Protein AF-A0A812Q9U7-F1 (afdb_monomer)

Foldseek 3Di:
DDDDPQAPQWDFDFDDDDPCQQVDDDVPDRNRRGDTFWTWHNCQVVCCVVVQKGKTKTQTDPVQQPDPPDPDRDDRIDIDMDGPDDPPPPCPDPPDADAEADDDDDFTRFDQQEFAAPLCCPPPPADVVLSVQQDDDPHTQKDAHAWDFFWKFQKDADPVFWPDKDFPADPVVLVVVQVVDPQFFKWKAFPVGRMITTGSDGQAMDGHDLPTIITMIGHDPDAMKGWGRHFVCCVPPFVVCCVVVVNDGPRDDAPPSSSLNNVVVCCVVVVDCSIDGDTRTIHGCPDPRRVSNHRIHGDDQEDEAFDKDKDFHDDPPDPPPDPPPPDDDPDDDGIWMWGQHQFDTDTDDDPVVCCRSHTYDGD

Mean predicted aligned error: 16.05 Å

Structure (mmCIF, N/CA/C/O backbone):
data_AF-A0A812Q9U7-F1
#
_entry.id   AF-A0A812Q9U7-F1
#
loop_
_atom_site.group_PDB
_atom_site.id
_atom_site.type_symbol
_atom_site.label_atom_id
_atom_site.label_alt_id
_atom_site.label_comp_id
_atom_site.label_asym_id
_atom_site.label_entity_id
_atom_site.label_seq_id
_atom_site.pdbx_PDB_ins_code
_atom_site.Cartn_x
_atom_site.Cartn_y
_atom_site.Cartn_z
_atom_site.occupancy
_atom_site.B_iso_or_equiv
_atom_site.auth_seq_id
_atom_site.auth_comp_id
_atom_site.auth_asym_id
_atom_site.auth_atom_id
_atom_site.pdbx_PDB_model_num
ATOM 1 N N . MET A 1 1 ? -21.674 17.296 61.246 1.00 48.56 1 MET A N 1
ATOM 2 C CA . MET A 1 1 ? -22.533 16.118 61.480 1.00 48.56 1 MET A CA 1
ATOM 3 C C . MET A 1 1 ? -21.626 15.011 61.986 1.00 48.56 1 MET A C 1
ATOM 5 O O . MET A 1 1 ? -20.601 14.787 61.358 1.00 48.56 1 MET A O 1
ATOM 9 N N . GLN A 1 2 ? -21.895 14.432 63.155 1.00 46.94 2 GLN A N 1
ATOM 10 C CA . GLN A 1 2 ? -21.060 13.358 63.702 1.00 46.94 2 GLN A CA 1
ATOM 11 C C . GLN A 1 2 ? -21.489 12.051 63.030 1.00 46.94 2 GLN A C 1
ATOM 13 O O . GLN A 1 2 ? -22.664 11.694 63.104 1.00 46.94 2 GLN A O 1
ATOM 18 N N . LEU A 1 3 ? -20.573 11.398 62.315 1.00 56.06 3 LEU A N 1
ATOM 19 C CA . LEU A 1 3 ? -20.840 10.100 61.699 1.00 56.06 3 LEU A CA 1
ATOM 20 C C . LEU A 1 3 ? -21.016 9.038 62.800 1.00 56.06 3 LEU A C 1
ATOM 22 O O . LEU A 1 3 ? -20.322 9.113 63.820 1.00 56.06 3 LEU A O 1
ATOM 26 N N . PRO A 1 4 ? -21.925 8.060 62.633 1.00 62.06 4 PRO A N 1
ATOM 27 C CA . PRO A 1 4 ? -21.974 6.901 63.517 1.00 62.06 4 PRO A CA 1
ATOM 28 C C . PRO A 1 4 ? -20.606 6.206 63.537 1.00 62.06 4 PRO A C 1
ATOM 30 O O . PRO A 1 4 ? -19.994 6.032 62.484 1.00 62.06 4 PRO A O 1
ATOM 33 N N . LYS A 1 5 ? -20.133 5.775 64.716 1.00 64.00 5 LYS A N 1
ATOM 34 C CA . LYS A 1 5 ? -18.839 5.069 64.860 1.00 64.00 5 LYS A CA 1
ATOM 35 C C . LYS A 1 5 ? -18.725 3.839 63.952 1.00 64.00 5 LYS A C 1
ATOM 37 O O . LYS A 1 5 ? -17.632 3.497 63.520 1.00 64.00 5 LYS A O 1
ATOM 42 N N . ALA A 1 6 ? -19.848 3.187 63.660 1.00 60.81 6 ALA A N 1
ATOM 43 C CA . ALA A 1 6 ? -19.912 2.037 62.767 1.00 60.81 6 ALA A CA 1
ATOM 44 C C . ALA A 1 6 ? -19.569 2.377 61.303 1.00 60.81 6 ALA A C 1
ATOM 46 O O . ALA A 1 6 ? -19.135 1.499 60.563 1.00 60.81 6 ALA A O 1
ATOM 47 N N . CYS A 1 7 ? -19.684 3.645 60.894 1.00 64.81 7 CYS A N 1
ATOM 48 C CA . CYS A 1 7 ? -19.460 4.067 59.514 1.00 64.81 7 CYS A CA 1
ATOM 49 C C . CYS A 1 7 ? -18.057 4.650 59.244 1.00 64.81 7 CYS A C 1
ATOM 51 O O . CYS A 1 7 ? -17.788 5.092 58.129 1.00 64.81 7 CYS A O 1
ATOM 53 N N . GLU A 1 8 ? -17.145 4.665 60.224 1.00 64.94 8 GLU A N 1
ATOM 54 C CA . GLU A 1 8 ? -15.801 5.253 60.057 1.00 64.94 8 GLU A CA 1
ATOM 55 C C . GLU A 1 8 ? -14.910 4.471 59.066 1.00 64.94 8 GLU A C 1
ATOM 57 O O . GLU A 1 8 ? -13.997 5.053 58.490 1.00 64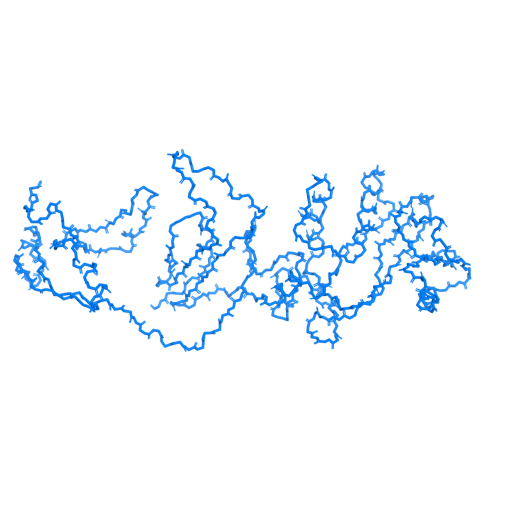.94 8 GLU A O 1
ATOM 62 N N . ASN A 1 9 ? -15.201 3.186 58.814 1.00 66.75 9 ASN A N 1
ATOM 63 C CA . ASN A 1 9 ? -14.501 2.315 57.852 1.00 66.75 9 ASN A CA 1
ATOM 64 C C . ASN A 1 9 ? -15.484 1.420 57.066 1.00 66.75 9 ASN A C 1
ATOM 66 O O . ASN A 1 9 ? -15.252 0.223 56.893 1.00 66.75 9 ASN A O 1
ATOM 70 N N . ALA A 1 10 ? -16.610 1.991 56.644 1.00 73.62 10 ALA A N 1
ATOM 71 C CA . ALA A 1 10 ? -17.718 1.277 56.015 1.00 73.62 10 ALA A CA 1
ATOM 72 C C . ALA A 1 10 ? -17.748 1.422 54.484 1.00 73.62 10 ALA A C 1
ATOM 74 O O . ALA A 1 10 ? -17.211 2.376 53.916 1.00 73.62 10 ALA A O 1
ATOM 75 N N . SER A 1 11 ? -18.436 0.495 53.821 1.00 73.88 11 SER A N 1
ATOM 76 C CA . SER A 1 11 ? -18.932 0.690 52.459 1.00 73.88 11 SER A CA 1
ATOM 77 C C . SER A 1 11 ? -20.207 1.532 52.511 1.00 73.88 11 SER A C 1
ATOM 79 O O . SER A 1 11 ? -21.092 1.283 53.329 1.00 73.88 11 SER A O 1
ATOM 81 N N . TRP A 1 12 ? -20.303 2.542 51.649 1.00 73.12 12 TRP A N 1
ATOM 82 C CA . TRP A 1 12 ? -21.415 3.493 51.648 1.00 73.12 12 TRP A CA 1
ATOM 83 C C . TRP A 1 12 ? -22.433 3.158 50.564 1.00 73.12 12 TRP A C 1
ATOM 85 O O . TRP A 1 12 ? -22.063 2.921 49.415 1.00 73.12 12 TRP A O 1
ATOM 95 N N . LEU A 1 13 ? -23.717 3.181 50.925 1.00 69.25 13 LEU A N 1
ATOM 96 C CA . LEU A 1 13 ? -24.816 3.146 49.970 1.00 69.25 13 LEU A CA 1
ATOM 97 C C . LEU A 1 13 ? -25.204 4.583 49.618 1.00 69.25 13 LEU A C 1
ATOM 99 O O . LEU A 1 13 ? -25.586 5.371 50.489 1.00 69.25 13 LEU A O 1
ATOM 103 N N . LEU A 1 14 ? -25.109 4.905 48.333 1.00 67.50 14 LEU A N 1
ATOM 104 C CA . LEU A 1 14 ? -25.477 6.202 47.785 1.00 67.50 14 LEU A CA 1
ATOM 105 C C . LEU A 1 14 ? -26.788 6.063 47.013 1.00 67.50 14 LEU A C 1
ATOM 107 O O . LEU A 1 14 ? -26.942 5.144 46.208 1.00 67.50 14 LEU A O 1
ATOM 111 N N . VAL A 1 15 ? -27.728 6.978 47.242 1.00 61.84 15 VAL A N 1
ATOM 112 C CA . VAL A 1 15 ? -28.914 7.109 46.392 1.00 61.84 15 VAL A CA 1
ATOM 113 C C . VAL A 1 15 ? -28.634 8.184 45.357 1.00 61.84 15 VAL A C 1
ATOM 115 O O . VAL A 1 15 ? -28.417 9.353 45.686 1.00 61.84 15 VAL A O 1
ATOM 118 N N . HIS A 1 16 ? -28.623 7.760 44.097 1.00 56.72 16 HIS A N 1
ATOM 119 C CA . HIS A 1 16 ? -28.490 8.649 42.953 1.00 56.72 16 HIS A CA 1
ATOM 120 C C . HIS A 1 16 ? -29.843 9.276 42.639 1.00 56.72 16 HIS A C 1
ATOM 122 O O . HIS A 1 16 ? -30.866 8.589 42.600 1.00 56.72 16 HIS A O 1
ATOM 128 N N . THR A 1 17 ? -29.846 10.584 42.409 1.00 51.25 17 THR A N 1
ATOM 129 C CA . THR A 1 17 ? -31.077 11.328 42.095 1.00 51.25 17 THR A CA 1
ATOM 130 C C . THR A 1 17 ? -31.090 11.837 40.661 1.00 51.25 17 THR A C 1
ATOM 132 O O . THR A 1 17 ? -32.152 12.207 40.160 1.00 51.25 17 THR A O 1
ATOM 135 N N . ASN A 1 18 ? -29.945 11.819 39.965 1.00 47.56 18 ASN A N 1
ATOM 136 C CA . ASN A 1 18 ? -29.853 12.263 38.580 1.00 47.56 18 ASN A CA 1
ATOM 137 C C . ASN A 1 18 ? -28.724 11.551 37.806 1.00 47.56 18 ASN A C 1
ATOM 139 O O . ASN A 1 18 ? -27.687 11.211 38.362 1.00 47.56 18 ASN A O 1
ATOM 143 N N . ALA A 1 19 ? -28.873 11.387 36.487 1.00 44.34 19 ALA A N 1
ATOM 144 C CA . ALA A 1 19 ? -27.856 10.786 35.610 1.00 44.34 19 ALA A CA 1
ATOM 145 C C . ALA A 1 19 ? -26.540 11.597 35.548 1.00 44.34 19 ALA A C 1
ATOM 147 O O . ALA A 1 19 ? -25.502 11.097 35.117 1.00 44.34 19 ALA A O 1
ATOM 148 N N . SER A 1 20 ? -26.560 12.858 35.993 1.00 47.28 20 SER A N 1
ATOM 149 C CA . SER A 1 20 ? -25.365 13.690 36.171 1.00 47.28 20 SER A CA 1
ATOM 150 C C . SER A 1 20 ? -24.447 13.234 37.306 1.00 47.28 20 SER A C 1
ATOM 152 O O . SER A 1 20 ? -23.312 13.697 37.364 1.00 47.28 20 SER A O 1
ATOM 154 N N . ASP A 1 21 ? -24.899 12.329 38.173 1.00 44.47 21 ASP A N 1
ATOM 155 C CA . ASP A 1 21 ? -24.140 11.851 39.333 1.00 44.47 21 ASP A CA 1
ATOM 156 C C . ASP A 1 21 ? -22.919 10.981 38.942 1.00 44.47 21 ASP A C 1
ATOM 158 O O . ASP A 1 21 ? -22.031 10.724 39.750 1.00 44.47 21 ASP A O 1
ATOM 162 N N . PHE A 1 22 ? -22.819 10.604 37.663 1.00 49.50 22 PHE A N 1
ATOM 163 C CA . PHE A 1 22 ? -21.685 9.883 37.073 1.00 49.50 22 PHE A CA 1
ATOM 164 C C . PHE A 1 22 ? -20.740 10.788 36.258 1.00 49.50 22 PHE A C 1
ATOM 166 O O . PHE A 1 22 ? -19.795 10.304 35.638 1.00 49.50 22 PHE A O 1
ATOM 173 N N . LYS A 1 23 ? -20.982 12.110 36.199 1.00 42.56 23 LYS A N 1
ATOM 174 C CA . LYS A 1 23 ? -20.349 12.984 35.188 1.00 42.56 23 LYS A CA 1
ATOM 175 C C . LYS A 1 23 ? -18.931 13.476 35.485 1.00 42.56 23 LYS A C 1
ATOM 177 O O . LYS A 1 23 ? -18.358 14.123 34.611 1.00 42.56 23 LYS A O 1
ATOM 182 N N . LYS A 1 24 ? -18.339 13.222 36.653 1.00 41.19 24 LYS A N 1
ATOM 183 C CA . LYS A 1 24 ? -17.015 13.782 36.984 1.00 41.19 24 LYS A CA 1
ATOM 184 C C . LYS A 1 24 ? -16.160 12.846 37.838 1.00 41.19 24 LYS A C 1
ATOM 186 O O . LYS A 1 24 ? -15.906 13.110 39.002 1.00 41.19 24 LYS A O 1
ATOM 191 N N . GLY A 1 25 ? -15.638 11.788 37.231 1.00 37.53 25 GLY A N 1
ATOM 192 C CA . GLY A 1 25 ? -14.391 11.201 37.722 1.00 37.53 25 GLY A CA 1
ATOM 193 C C . GLY A 1 25 ? -13.221 12.027 37.193 1.00 37.53 25 GLY A C 1
ATOM 194 O O . GLY A 1 25 ? -12.853 11.877 36.030 1.00 37.53 25 GLY A O 1
ATOM 195 N N . SER A 1 26 ? -12.648 12.923 38.001 1.00 38.72 26 SER A N 1
ATOM 196 C CA . SER A 1 26 ? -11.280 13.382 37.732 1.00 38.72 26 SER A CA 1
ATOM 197 C C . SER A 1 26 ? -10.316 12.212 38.000 1.00 38.72 26 SER A C 1
ATOM 199 O O . SER A 1 26 ? -10.648 11.283 38.736 1.00 38.72 26 SER A O 1
ATOM 201 N N . MET A 1 27 ? -9.122 12.220 37.395 1.00 40.03 27 MET A N 1
ATOM 202 C CA . MET A 1 27 ? -8.136 11.120 37.473 1.00 40.03 27 MET A CA 1
ATOM 203 C C . MET A 1 27 ? -7.620 10.799 38.894 1.00 40.03 27 MET A C 1
ATOM 205 O O . MET A 1 27 ? -6.809 9.885 39.066 1.00 40.03 27 MET A O 1
ATOM 209 N N . GLU A 1 28 ? -8.057 11.530 39.917 1.00 37.78 28 GLU A N 1
ATOM 210 C CA . GLU A 1 28 ? -7.512 11.432 41.270 1.00 37.78 28 GLU A CA 1
ATOM 211 C C . GLU A 1 28 ? -8.400 10.648 42.245 1.00 37.78 28 GLU A C 1
ATOM 213 O O . GLU A 1 28 ? -7.863 10.054 43.178 1.00 37.78 28 GLU A O 1
ATOM 218 N N . ALA A 1 29 ? -9.710 10.544 41.996 1.00 37.00 29 ALA A N 1
ATOM 219 C CA . ALA A 1 29 ? -10.625 9.676 42.734 1.00 37.00 29 ALA A CA 1
ATOM 220 C C . ALA A 1 29 ? -11.946 9.527 41.957 1.00 37.00 29 ALA A C 1
ATOM 222 O O . ALA A 1 29 ? -12.432 10.522 41.415 1.00 37.00 29 ALA A O 1
ATOM 223 N N . PRO A 1 30 ? -12.576 8.338 41.906 1.00 40.88 30 PRO A N 1
ATOM 224 C CA . PRO A 1 30 ? -13.979 8.262 41.527 1.00 40.88 30 PRO A CA 1
ATOM 225 C C . PRO A 1 30 ? -14.791 9.033 42.576 1.00 40.88 30 PRO A C 1
ATOM 227 O O . PRO A 1 30 ? -15.052 8.540 43.673 1.00 40.88 30 PRO A O 1
ATOM 230 N N . GLU A 1 31 ? -15.143 10.278 42.265 1.00 41.84 31 GLU A N 1
ATOM 231 C CA . GLU A 1 31 ? -16.116 11.035 43.039 1.00 41.84 31 GLU A CA 1
ATOM 232 C C . GLU A 1 31 ? -17.487 10.446 42.718 1.00 41.84 31 GLU A C 1
ATOM 234 O O . GLU A 1 31 ? -18.094 10.731 41.686 1.00 41.84 31 GLU A O 1
ATOM 239 N N . TYR A 1 32 ? -17.952 9.545 43.579 1.00 48.41 32 TYR A N 1
ATOM 240 C CA . TYR A 1 32 ? -19.324 9.072 43.522 1.00 48.41 32 TYR A CA 1
ATOM 241 C C . TYR A 1 32 ? -20.225 10.189 44.050 1.00 48.41 32 TYR A C 1
ATOM 243 O O . TYR A 1 32 ? -20.230 10.476 45.249 1.00 48.41 32 TYR A O 1
ATOM 251 N N . TYR A 1 33 ? -20.971 10.837 43.158 1.00 49.53 33 TYR A N 1
ATOM 252 C CA . TYR A 1 33 ? -21.981 11.810 43.552 1.00 49.53 33 TYR A CA 1
ATOM 253 C C . TYR A 1 33 ? -23.273 11.070 43.917 1.00 49.53 33 TYR A C 1
ATOM 255 O O . TYR A 1 33 ? -23.718 10.151 43.230 1.00 49.53 33 TYR A O 1
ATOM 263 N N . GLY A 1 34 ? -23.861 11.434 45.048 1.00 54.25 34 GLY A N 1
ATOM 264 C CA . GLY A 1 34 ? -25.084 10.833 45.564 1.00 54.25 34 GLY A CA 1
ATOM 265 C C . GLY A 1 34 ? -25.264 11.188 47.032 1.00 54.25 34 GLY A C 1
ATOM 266 O O . GLY A 1 34 ? -24.295 11.492 47.730 1.00 54.25 34 GLY A O 1
ATOM 267 N N . ASN A 1 35 ? -26.503 11.163 47.512 1.00 62.34 35 ASN A N 1
ATOM 268 C CA . ASN A 1 35 ? -26.746 11.336 48.938 1.00 62.34 35 ASN A CA 1
ATOM 269 C C . ASN A 1 35 ? -26.436 10.009 49.629 1.00 62.34 35 ASN A C 1
ATOM 271 O O . ASN A 1 35 ? -27.010 8.975 49.280 1.00 62.34 35 ASN A O 1
ATOM 275 N N . ALA A 1 36 ? -25.501 10.023 50.579 1.00 67.50 36 ALA A N 1
ATOM 276 C CA . ALA A 1 36 ? -25.260 8.867 51.428 1.00 67.50 36 ALA A CA 1
ATOM 277 C C . ALA A 1 36 ? -26.511 8.608 52.263 1.00 67.50 36 ALA A C 1
ATOM 279 O O . ALA A 1 36 ? -26.968 9.503 52.971 1.00 67.50 36 ALA A O 1
ATOM 280 N N . VAL A 1 37 ? -27.051 7.394 52.173 1.00 76.31 37 VAL A N 1
ATOM 281 C CA . VAL A 1 37 ? -28.283 7.022 52.884 1.00 76.31 37 VAL A CA 1
ATOM 282 C C . VAL A 1 37 ? -28.041 5.993 53.978 1.00 76.31 37 VAL A C 1
ATOM 284 O O . VAL A 1 37 ? -28.719 6.001 55.005 1.00 76.31 37 VAL A O 1
ATOM 287 N N . ALA A 1 38 ? -27.054 5.121 53.783 1.00 79.50 38 ALA A N 1
ATOM 288 C CA . ALA A 1 38 ? -26.725 4.053 54.710 1.00 79.50 38 ALA A CA 1
ATOM 289 C C . ALA A 1 38 ? -25.260 3.632 54.566 1.00 79.50 38 ALA A C 1
ATOM 291 O O . ALA A 1 38 ? -24.613 3.911 53.552 1.00 79.50 38 ALA A O 1
ATOM 292 N N . CYS A 1 39 ? -24.746 2.944 55.577 1.00 80.38 39 CYS A N 1
ATOM 293 C CA . CYS A 1 39 ? -23.419 2.346 55.565 1.00 80.38 39 CYS A CA 1
ATOM 294 C C . CYS A 1 39 ? -23.498 0.848 55.899 1.00 80.38 39 CYS A C 1
ATOM 296 O O . CYS A 1 39 ? -24.486 0.371 56.463 1.00 80.38 39 CYS A O 1
ATOM 298 N N . THR A 1 40 ? -22.472 0.095 55.510 1.00 81.50 40 THR A N 1
ATOM 299 C CA . THR A 1 40 ? -22.333 -1.329 55.829 1.00 81.50 40 THR A CA 1
ATOM 300 C C . THR A 1 40 ? -20.871 -1.737 56.031 1.00 81.50 40 THR A C 1
ATOM 302 O O . THR A 1 40 ? -19.957 -0.961 55.757 1.00 81.50 40 THR A O 1
ATOM 305 N N . GLY A 1 41 ? -20.632 -2.956 56.516 1.00 78.69 41 GLY A N 1
ATOM 306 C CA . GLY A 1 41 ? -19.291 -3.504 56.703 1.00 78.69 41 GLY A CA 1
ATOM 307 C C . GLY A 1 41 ? -18.454 -3.468 55.418 1.00 78.69 41 GLY A C 1
ATOM 308 O O . GLY A 1 41 ? -18.969 -3.622 54.313 1.00 78.69 41 GLY A O 1
ATOM 309 N N . ARG A 1 42 ? -17.141 -3.269 55.573 1.00 67.88 42 ARG A N 1
ATOM 310 C CA . ARG A 1 42 ? -16.185 -3.053 54.471 1.00 67.88 42 ARG A CA 1
ATOM 311 C C . ARG A 1 42 ? -16.123 -4.196 53.451 1.00 67.88 42 ARG A C 1
ATOM 313 O O . ARG A 1 42 ? -15.832 -3.955 52.282 1.00 67.88 42 ARG A O 1
ATOM 320 N N . ASP A 1 43 ? -16.405 -5.416 53.894 1.00 77.88 43 ASP A N 1
ATOM 321 C CA . ASP A 1 43 ? -16.152 -6.630 53.115 1.00 77.88 43 ASP A CA 1
ATOM 322 C C . ASP A 1 43 ? -17.403 -7.167 52.409 1.00 77.88 43 ASP A C 1
ATOM 324 O O . ASP A 1 43 ? -17.312 -8.117 51.642 1.00 77.88 43 ASP A O 1
ATOM 328 N N . VAL A 1 44 ? -18.566 -6.529 52.586 1.00 77.00 44 VAL A N 1
ATOM 329 C CA . VAL A 1 44 ? -19.846 -7.019 52.040 1.00 77.00 44 VAL A CA 1
ATOM 330 C C . VAL A 1 44 ? -19.807 -7.166 50.518 1.00 77.00 44 VAL A C 1
ATOM 332 O O . VAL A 1 44 ? -20.304 -8.147 49.971 1.00 77.00 44 VAL A O 1
ATOM 335 N N . VAL A 1 45 ? -19.186 -6.214 49.815 1.00 69.62 45 VAL A N 1
ATOM 336 C CA . VAL A 1 45 ? -19.067 -6.265 48.348 1.00 69.62 45 VAL A CA 1
ATOM 337 C C . VAL A 1 45 ? -18.096 -7.361 47.912 1.00 69.62 45 VAL A C 1
ATOM 339 O O . VAL A 1 45 ? -18.394 -8.095 46.972 1.00 69.62 45 VAL A O 1
ATOM 342 N N . ALA A 1 46 ? -16.957 -7.492 48.596 1.00 69.56 46 ALA A N 1
ATOM 343 C CA . ALA A 1 46 ? -15.964 -8.518 48.292 1.00 69.56 46 ALA A CA 1
ATOM 344 C C . ALA A 1 46 ? -16.535 -9.925 48.533 1.00 69.56 46 ALA A C 1
ATOM 346 O O . ALA A 1 46 ? -16.477 -10.766 47.638 1.00 69.56 46 ALA A O 1
ATOM 347 N N . ASN A 1 47 ? -17.191 -10.134 49.677 1.00 74.81 47 ASN A N 1
ATOM 348 C CA . ASN A 1 47 ? -17.847 -11.389 50.034 1.00 74.81 47 ASN A CA 1
ATOM 349 C C . ASN A 1 47 ? -18.980 -11.732 49.064 1.00 74.81 47 ASN A C 1
ATOM 351 O O . ASN A 1 47 ? -19.091 -12.877 48.637 1.00 74.81 47 ASN A O 1
ATOM 355 N N . ALA A 1 48 ? -19.794 -10.753 48.655 1.00 78.38 48 ALA A N 1
ATOM 356 C CA . ALA A 1 48 ? -20.861 -11.001 47.690 1.00 78.38 48 ALA A CA 1
ATOM 357 C C . ALA A 1 48 ? -20.315 -11.413 46.317 1.00 78.38 48 ALA A C 1
ATOM 359 O O . ALA A 1 48 ? -20.913 -12.267 45.664 1.00 78.38 48 ALA A O 1
ATOM 360 N N . LEU A 1 49 ? -19.197 -10.823 45.875 1.00 70.12 49 LEU A N 1
ATOM 361 C CA . LEU A 1 49 ? -18.533 -11.190 44.621 1.00 70.12 49 LEU A CA 1
ATOM 362 C C . LEU A 1 49 ? -17.904 -12.588 44.687 1.00 70.12 49 LEU A C 1
ATOM 364 O O . LEU A 1 49 ? -17.980 -13.320 43.704 1.00 70.12 49 LEU A O 1
ATOM 368 N N . GLU A 1 50 ? -17.320 -12.964 45.826 1.00 71.25 50 GLU A N 1
ATOM 369 C CA . GLU A 1 50 ? -16.700 -14.280 46.023 1.00 71.25 50 GLU A CA 1
ATOM 370 C C . GLU A 1 50 ? -17.744 -15.397 46.189 1.00 71.25 50 GLU A C 1
ATOM 372 O O . GLU A 1 50 ? -17.643 -16.448 4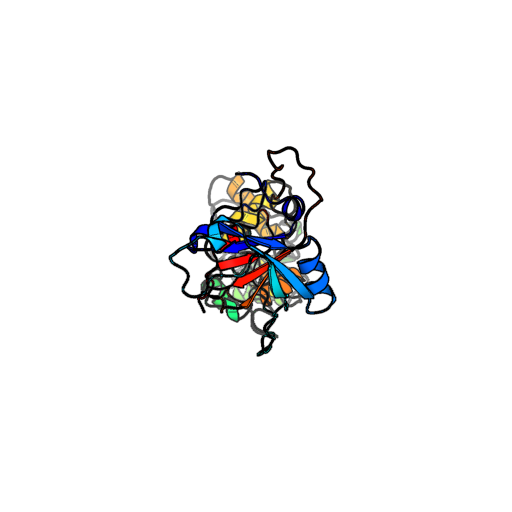5.557 1.00 71.25 50 GLU A O 1
ATOM 377 N N . ASN A 1 51 ? -18.791 -15.155 46.982 1.00 75.19 51 ASN A N 1
ATOM 378 C CA . ASN A 1 51 ? -19.780 -16.166 47.369 1.00 75.19 51 ASN A CA 1
ATOM 379 C C . ASN A 1 51 ? -21.045 -16.160 46.493 1.00 75.19 51 ASN A C 1
ATOM 381 O O . ASN A 1 51 ? -21.931 -17.000 46.659 1.00 75.19 51 ASN A O 1
ATOM 385 N N . GLY A 1 52 ? -21.168 -15.204 45.568 1.00 70.81 52 GLY A N 1
ATOM 386 C CA . GLY A 1 52 ? -22.350 -15.022 44.720 1.00 70.81 52 GLY A CA 1
ATOM 387 C C . GLY A 1 52 ? -23.564 -14.419 45.440 1.00 70.81 52 GLY A C 1
ATOM 388 O O . GLY A 1 52 ? -24.585 -14.158 44.801 1.00 70.81 52 GLY A O 1
ATOM 389 N N . TYR A 1 53 ? -23.477 -14.190 46.749 1.00 83.50 53 TYR A N 1
ATOM 390 C CA . TYR A 1 53 ? -24.363 -13.334 47.529 1.00 83.50 53 TYR A CA 1
ATOM 391 C C . TYR A 1 53 ? -23.738 -13.038 48.898 1.00 83.50 53 TYR A C 1
ATOM 393 O O . TYR A 1 53 ? -22.884 -13.791 49.354 1.00 83.50 53 TYR A O 1
ATOM 401 N N . GLU A 1 54 ? -24.187 -11.975 49.560 1.00 86.75 54 GLU A N 1
ATOM 402 C CA . GLU A 1 54 ? -23.871 -11.696 50.965 1.00 86.75 54 GLU A CA 1
ATOM 403 C C . GLU A 1 54 ? -25.114 -11.149 51.670 1.00 86.75 54 GLU A C 1
ATOM 405 O O . GLU A 1 54 ? -25.802 -10.268 51.142 1.00 86.75 54 GLU A O 1
ATOM 410 N N . GLU A 1 55 ? -25.409 -11.670 52.859 1.00 85.44 55 GLU A N 1
ATOM 411 C CA . GLU A 1 55 ? -26.400 -11.089 53.768 1.00 85.44 55 GLU A CA 1
ATOM 412 C C . GLU A 1 55 ? -25.694 -10.152 54.746 1.00 85.44 55 GLU A C 1
ATOM 414 O O . GLU A 1 55 ? -24.668 -10.499 55.324 1.00 85.44 55 GLU A O 1
ATOM 419 N N . PHE A 1 56 ? -26.234 -8.953 54.934 1.00 84.12 56 PHE A N 1
ATOM 420 C CA . PHE A 1 56 ? -25.598 -7.926 55.751 1.00 84.12 56 PHE A CA 1
ATOM 421 C C . PHE A 1 56 ? -26.633 -6.991 56.371 1.00 84.12 56 PHE A C 1
ATOM 423 O O . PHE A 1 56 ? -27.794 -6.961 55.961 1.00 84.12 56 PHE A O 1
ATOM 430 N N . GLU A 1 57 ? -26.212 -6.201 57.356 1.00 83.38 57 GLU A N 1
ATOM 431 C CA . GLU A 1 57 ? -27.045 -5.137 57.910 1.00 83.38 57 GLU A CA 1
ATOM 432 C C . GLU A 1 57 ? -26.667 -3.782 57.302 1.00 83.38 57 GLU A C 1
ATOM 434 O O . GLU A 1 57 ? -25.490 -3.422 57.190 1.00 83.38 57 GLU A O 1
ATOM 439 N N . LEU A 1 58 ? -27.696 -3.045 56.885 1.00 81.88 58 LEU A N 1
ATOM 440 C CA . LEU A 1 58 ? -27.612 -1.640 56.514 1.00 81.88 58 LEU A CA 1
ATOM 441 C C . LEU A 1 58 ? -27.903 -0.788 57.740 1.00 81.88 58 LEU A C 1
ATOM 443 O O . LEU A 1 58 ? -28.977 -0.907 58.335 1.00 81.88 58 LEU A O 1
ATOM 447 N N . GLU A 1 59 ? -26.978 0.107 58.067 1.00 82.88 59 GLU A N 1
ATOM 448 C CA . GLU A 1 59 ? -27.193 1.137 59.076 1.00 82.88 59 GLU A CA 1
ATOM 449 C C . GLU A 1 59 ? -27.552 2.454 58.385 1.00 82.88 59 GLU A C 1
ATOM 451 O O . GLU A 1 59 ? -26.721 3.066 57.711 1.00 82.88 59 GLU A O 1
ATOM 456 N N . PHE A 1 60 ? -28.814 2.871 58.509 1.00 80.56 60 PHE A N 1
ATOM 457 C CA . PHE A 1 60 ? -29.311 4.096 57.881 1.00 80.56 60 PHE A CA 1
ATOM 458 C C . PHE A 1 60 ? -28.866 5.337 58.648 1.00 80.56 60 PHE A C 1
ATOM 460 O O . PHE A 1 60 ? -28.887 5.382 59.881 1.00 80.56 60 PHE A O 1
ATOM 467 N N . LEU A 1 61 ? -28.519 6.391 57.909 1.00 78.62 61 LEU A N 1
ATOM 468 C CA . LEU A 1 61 ? -28.125 7.650 58.520 1.00 78.62 61 LEU A CA 1
ATOM 469 C C . LEU A 1 61 ? -29.323 8.332 59.210 1.00 78.62 61 LEU A C 1
ATOM 471 O O . LEU A 1 61 ? -30.446 8.291 58.701 1.00 78.62 61 LEU A O 1
ATOM 475 N N . PRO A 1 62 ? -29.108 9.043 60.336 1.00 74.25 62 PRO A N 1
ATOM 476 C CA . PRO A 1 62 ? -30.192 9.689 61.084 1.00 74.25 62 PRO A CA 1
ATOM 477 C C . PRO A 1 62 ? -31.029 10.701 60.288 1.00 74.25 62 PRO A C 1
ATOM 479 O O . PRO A 1 62 ? -32.170 10.973 60.663 1.00 74.25 62 PRO A O 1
ATOM 482 N N . ALA A 1 63 ? -30.470 11.279 59.219 1.00 70.12 63 ALA A N 1
ATOM 483 C CA . ALA A 1 63 ? -31.195 12.176 58.320 1.00 70.12 63 ALA A CA 1
ATOM 484 C C . ALA A 1 63 ? -32.314 11.445 57.564 1.00 70.12 63 ALA A C 1
ATOM 486 O O . ALA A 1 63 ? -33.435 11.944 57.517 1.00 70.12 63 ALA A O 1
ATOM 487 N N . GLU A 1 64 ? -32.043 10.231 57.085 1.00 70.19 64 GLU A N 1
ATOM 488 C CA . GLU A 1 64 ? -32.989 9.418 56.312 1.00 70.19 64 GLU A CA 1
ATOM 489 C C . GLU A 1 64 ? -34.096 8.823 57.193 1.00 70.19 64 GLU A C 1
ATOM 491 O O . GLU A 1 64 ? -35.244 8.695 56.778 1.00 70.19 64 GLU A O 1
ATOM 496 N N . LEU A 1 65 ? -33.789 8.523 58.461 1.00 62.62 65 LEU A N 1
ATOM 497 C CA . LEU A 1 65 ? -34.782 8.051 59.441 1.00 62.62 65 LEU A CA 1
ATOM 498 C C . LEU A 1 65 ? -35.834 9.125 59.783 1.00 62.62 65 LEU A C 1
ATOM 500 O O . LEU A 1 65 ? -36.962 8.817 60.194 1.00 62.62 65 LEU A O 1
ATOM 504 N N . ASN A 1 66 ? -35.462 10.395 59.628 1.00 64.62 66 ASN A N 1
ATOM 505 C CA . ASN A 1 66 ? -36.298 11.544 59.955 1.00 64.62 66 ASN A CA 1
ATOM 506 C C . ASN A 1 66 ? -36.966 12.181 58.735 1.00 64.62 66 ASN A C 1
ATOM 508 O O . ASN A 1 66 ? -37.783 13.086 58.923 1.00 64.62 66 ASN A O 1
ATOM 512 N N . ASP A 1 67 ? -36.689 11.694 57.523 1.00 65.38 67 ASP A N 1
ATOM 513 C CA . ASP A 1 67 ? -37.337 12.206 56.325 1.00 65.38 67 ASP A CA 1
ATOM 514 C C . ASP A 1 67 ? -38.850 11.918 56.363 1.00 65.38 67 ASP A C 1
ATOM 516 O O . ASP A 1 67 ? -39.323 10.833 56.720 1.00 65.38 67 ASP A O 1
ATOM 520 N N . THR A 1 68 ? -39.628 12.951 56.055 1.00 52.25 68 THR A N 1
ATOM 521 C CA . THR A 1 68 ? -41.096 12.923 56.025 1.00 52.25 68 THR A CA 1
ATOM 522 C C . THR A 1 68 ? -41.640 12.552 54.647 1.00 52.25 68 THR A C 1
ATOM 524 O O . THR A 1 68 ? -42.825 12.248 54.536 1.00 52.25 68 THR A O 1
ATOM 527 N N . ALA A 1 69 ? -40.786 12.533 53.617 1.00 55.25 69 ALA A N 1
ATOM 528 C CA . ALA A 1 69 ? -41.152 12.196 52.245 1.00 55.25 69 ALA A CA 1
ATOM 529 C C . ALA A 1 69 ? -41.205 10.680 51.963 1.00 55.25 69 ALA A C 1
ATOM 531 O O . ALA A 1 69 ? -41.771 10.263 50.951 1.00 55.25 69 ALA A O 1
ATOM 532 N N . VAL A 1 70 ? -40.655 9.837 52.845 1.00 56.91 70 VAL A N 1
ATOM 533 C CA . VAL A 1 70 ? -40.583 8.383 52.634 1.00 56.91 70 VAL A CA 1
ATOM 534 C C . VAL A 1 70 ? -41.826 7.688 53.206 1.00 56.91 70 VAL A C 1
ATOM 536 O O . VAL A 1 70 ? -42.050 7.672 54.416 1.00 56.91 70 VAL A O 1
ATOM 539 N N . LEU A 1 71 ? -42.626 7.066 52.327 1.00 51.00 71 LEU A N 1
ATOM 540 C CA . LEU A 1 71 ? -43.878 6.357 52.662 1.00 51.00 71 LEU A CA 1
ATOM 541 C C . LEU A 1 71 ? -43.694 5.205 53.667 1.00 51.00 71 LEU A C 1
ATOM 543 O O . LEU A 1 71 ? -44.631 4.853 54.382 1.00 51.00 71 LEU A O 1
ATOM 547 N N . GLN A 1 72 ? -42.495 4.627 53.736 1.00 62.38 72 GLN A N 1
ATOM 548 C CA . GLN A 1 72 ? -42.142 3.577 54.682 1.00 62.38 72 GLN A CA 1
ATOM 549 C C . GLN A 1 72 ? -40.766 3.869 55.273 1.00 62.38 72 GLN A C 1
ATOM 551 O O . GLN A 1 72 ? -39.745 3.678 54.617 1.00 62.38 72 GLN A O 1
ATOM 556 N N . LYS A 1 73 ? -40.743 4.356 56.517 1.00 62.84 73 LYS A N 1
ATOM 557 C CA . LYS A 1 73 ? -39.492 4.718 57.184 1.00 62.84 73 LYS A CA 1
ATOM 558 C C . LYS A 1 73 ? -38.603 3.482 57.370 1.00 62.84 73 LYS A C 1
ATOM 560 O O . LYS A 1 73 ? -39.080 2.497 57.950 1.00 62.84 73 LYS A O 1
ATOM 565 N N . PRO A 1 74 ? -37.339 3.520 56.918 1.00 65.38 74 PRO A N 1
ATOM 566 C CA . PRO A 1 74 ? -36.397 2.452 57.207 1.00 65.38 74 PRO A CA 1
ATOM 567 C C . PRO A 1 74 ? -36.158 2.359 58.719 1.00 65.38 74 PRO A C 1
ATOM 569 O O . PRO A 1 74 ? -36.318 3.329 59.465 1.00 65.38 74 PRO A O 1
ATOM 572 N N . LYS A 1 75 ? -35.808 1.162 59.193 1.00 76.25 75 LYS A N 1
ATOM 573 C CA . LYS A 1 75 ? -35.319 0.985 60.567 1.00 76.25 75 LYS A CA 1
ATOM 574 C C . LYS A 1 75 ? -33.853 1.410 60.621 1.00 76.25 75 LYS A C 1
ATOM 576 O O . LYS A 1 75 ? -33.161 1.342 59.612 1.00 76.25 75 LYS A O 1
ATOM 581 N N . ALA A 1 76 ? -33.378 1.801 61.806 1.00 73.94 76 ALA A N 1
ATOM 582 C CA . ALA A 1 76 ? -31.975 2.175 62.007 1.00 73.94 76 ALA A CA 1
ATOM 583 C C . ALA A 1 76 ? -31.003 1.078 61.535 1.00 73.94 76 ALA A C 1
ATOM 585 O O . ALA A 1 76 ? -29.992 1.393 60.922 1.00 73.94 76 ALA A O 1
ATOM 586 N N . LEU A 1 77 ? -31.367 -0.188 61.761 1.00 77.38 77 LEU A N 1
ATOM 587 C CA . LEU A 1 77 ? -30.710 -1.368 61.205 1.00 77.38 77 LEU A CA 1
ATOM 588 C C . LEU A 1 77 ? -31.724 -2.164 60.387 1.00 77.38 77 LEU A C 1
ATOM 590 O O . LEU A 1 77 ? -32.830 -2.451 60.869 1.00 77.38 77 LEU A O 1
ATOM 594 N N . GLN A 1 78 ? -31.359 -2.510 59.156 1.00 80.81 78 GLN A N 1
ATOM 595 C CA . GLN A 1 78 ? -32.205 -3.289 58.260 1.00 80.81 78 GLN A CA 1
ATOM 596 C C . GLN A 1 78 ? -31.401 -4.413 57.595 1.00 80.81 78 GLN A C 1
ATOM 598 O O . GLN A 1 78 ? -30.352 -4.133 57.013 1.00 80.81 78 GLN A O 1
ATOM 603 N N . PRO A 1 79 ? -31.889 -5.668 57.628 1.00 82.56 79 PRO A N 1
ATOM 604 C CA . PRO A 1 79 ? -31.247 -6.750 56.898 1.00 82.56 79 PRO A CA 1
ATOM 605 C C . PRO A 1 79 ? -31.384 -6.516 55.392 1.00 82.56 79 PRO A C 1
ATOM 607 O O . PRO A 1 79 ? -32.458 -6.160 54.894 1.00 82.56 79 PRO A O 1
ATOM 610 N N . ALA A 1 80 ? -30.291 -6.737 54.676 1.00 81.62 80 ALA A N 1
ATOM 611 C CA . ALA A 1 80 ? -30.180 -6.600 53.237 1.00 81.62 80 ALA A CA 1
ATOM 612 C C . ALA A 1 80 ? -29.421 -7.792 52.650 1.00 81.62 80 ALA A C 1
ATOM 614 O O . ALA A 1 80 ? -28.665 -8.481 53.334 1.00 81.62 80 ALA A O 1
ATOM 615 N N . VAL A 1 81 ? -29.644 -8.039 51.361 1.00 83.12 81 VAL A N 1
ATOM 616 C CA . VAL A 1 81 ? -28.975 -9.110 50.623 1.00 83.12 81 VAL A CA 1
ATOM 617 C C . VAL A 1 81 ? -28.387 -8.511 49.359 1.00 83.12 81 VAL A C 1
ATOM 619 O O . VAL A 1 81 ? -29.120 -7.968 48.530 1.00 83.12 81 VAL A O 1
ATOM 622 N N . LEU A 1 82 ? -27.072 -8.617 49.205 1.00 75.50 82 LEU A N 1
ATOM 623 C CA . LEU A 1 82 ? -26.370 -8.225 47.994 1.00 75.50 82 LEU A CA 1
ATOM 624 C C . LEU A 1 82 ? -26.218 -9.477 47.143 1.00 75.50 82 LEU A C 1
ATOM 626 O O . LEU A 1 82 ? -25.600 -10.445 47.568 1.00 75.50 82 LEU A O 1
ATOM 630 N N . LYS A 1 83 ? -26.793 -9.469 45.944 1.00 75.62 83 LYS A N 1
ATOM 631 C CA . LYS A 1 83 ? -26.585 -10.517 44.942 1.00 75.62 83 LYS A CA 1
ATOM 632 C C . LYS A 1 83 ? -25.930 -9.867 43.732 1.00 75.62 83 LYS A C 1
ATOM 634 O O . LYS A 1 83 ? -26.573 -8.999 43.135 1.00 75.62 83 LYS A O 1
ATOM 639 N N . PRO A 1 84 ? -24.697 -10.242 43.350 1.00 61.19 84 PRO A N 1
ATOM 640 C CA . PRO A 1 84 ? -24.132 -9.825 42.080 1.00 61.19 84 PRO A CA 1
ATOM 641 C C . PRO A 1 84 ? -25.054 -10.332 40.978 1.00 61.19 84 PRO A C 1
ATOM 643 O O . PRO A 1 84 ? -25.205 -11.534 40.761 1.00 61.19 84 PRO A O 1
ATOM 646 N N . PHE A 1 85 ? -25.727 -9.409 40.306 1.00 48.88 85 PHE A N 1
ATOM 647 C CA . PHE A 1 85 ? -26.575 -9.754 39.184 1.00 48.88 85 PHE A CA 1
ATOM 648 C C . PHE A 1 85 ? -25.774 -9.580 37.903 1.00 48.88 85 PHE A C 1
ATOM 650 O O . PHE A 1 85 ? -25.715 -8.499 37.322 1.00 48.88 85 PHE A O 1
ATOM 657 N N . VAL A 1 86 ? -25.160 -10.668 37.452 1.00 44.34 86 VAL A N 1
ATOM 658 C CA . VAL A 1 86 ? -24.720 -10.773 36.064 1.00 44.34 86 VAL A CA 1
ATOM 659 C C . VAL A 1 86 ? -25.949 -11.239 35.295 1.00 44.34 86 VAL A C 1
ATOM 661 O O . VAL A 1 86 ? -26.363 -12.390 35.451 1.00 44.34 86 VAL A O 1
ATOM 664 N N . ARG A 1 87 ? -26.584 -10.373 34.487 1.00 37.75 87 ARG A N 1
ATOM 665 C CA . ARG A 1 87 ? -27.495 -10.903 33.461 1.00 37.75 87 ARG A CA 1
ATOM 666 C C . ARG A 1 87 ? -26.654 -11.873 32.652 1.00 37.75 87 ARG A C 1
ATOM 668 O O . ARG A 1 87 ? -25.666 -11.458 32.051 1.00 37.75 87 ARG A O 1
ATOM 675 N N . SER A 1 88 ? -27.023 -13.149 32.659 1.00 34.44 88 SER A N 1
ATOM 676 C CA . SER A 1 88 ? -26.558 -14.085 31.653 1.00 34.44 88 SER A CA 1
ATOM 677 C C . SER A 1 88 ? -27.025 -13.527 30.314 1.00 34.44 88 SER A C 1
ATOM 679 O O . SER A 1 88 ? -28.159 -13.737 29.883 1.00 34.44 88 SER A O 1
ATOM 681 N N . CYS A 1 89 ? -26.176 -12.719 29.681 1.00 36.31 89 CYS A N 1
ATOM 682 C CA . CYS A 1 89 ? -26.379 -12.326 28.306 1.00 36.31 89 CYS A CA 1
ATOM 683 C C . CYS A 1 89 ? -26.451 -13.638 27.537 1.00 36.31 89 CYS A C 1
ATOM 685 O O . CYS A 1 89 ? -25.494 -14.413 27.512 1.00 36.31 89 CYS A O 1
ATOM 687 N N . SER A 1 90 ? -27.626 -13.935 26.985 1.00 32.88 90 SER A N 1
ATOM 688 C CA . SER A 1 90 ? -27.746 -15.010 26.017 1.00 32.88 90 SER A CA 1
ATOM 689 C C . SER A 1 90 ? -26.804 -14.621 24.887 1.00 32.88 90 SER A C 1
ATOM 691 O O . SER A 1 90 ? -27.085 -13.653 24.182 1.00 32.88 90 SER A O 1
ATOM 693 N N . LEU A 1 91 ? -25.659 -15.301 24.789 1.00 35.59 91 LEU A N 1
ATOM 694 C CA . LEU A 1 91 ? -24.704 -15.175 23.692 1.00 35.59 91 LEU A CA 1
ATOM 695 C C . LEU A 1 91 ? -25.432 -15.589 22.411 1.00 35.59 91 LEU A C 1
ATOM 697 O O . LEU A 1 91 ? -25.344 -16.723 21.947 1.00 35.59 91 LEU A O 1
ATOM 701 N N . THR A 1 92 ? -26.225 -14.676 21.870 1.00 35.25 92 THR A N 1
ATOM 702 C CA 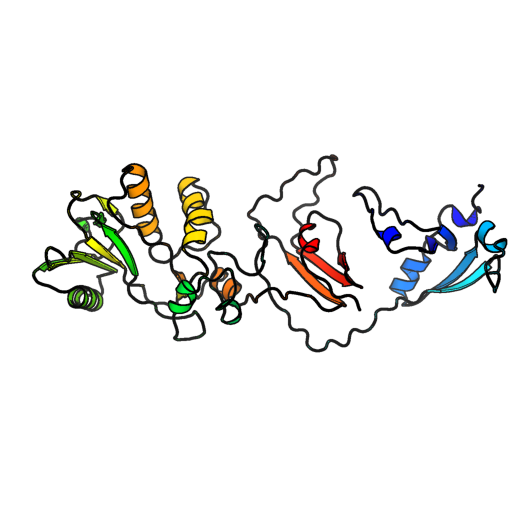. THR A 1 92 ? -26.781 -14.772 20.532 1.00 35.25 92 THR A CA 1
ATOM 703 C C . THR A 1 92 ? -25.609 -14.487 19.610 1.00 35.25 92 THR A C 1
ATOM 705 O O . THR A 1 92 ? -25.285 -13.340 19.356 1.00 35.25 92 THR A O 1
ATOM 708 N N . ALA A 1 93 ? -24.918 -15.568 19.231 1.00 39.44 93 ALA A N 1
ATOM 709 C CA . ALA A 1 93 ? -23.728 -15.613 18.384 1.00 39.44 93 ALA A CA 1
ATOM 710 C C . ALA A 1 93 ? -22.609 -14.638 18.805 1.00 39.44 93 ALA A C 1
ATOM 712 O O . ALA A 1 93 ? -22.623 -13.457 18.477 1.00 39.44 93 ALA A O 1
ATOM 713 N N . SER A 1 94 ? -21.568 -15.151 19.469 1.00 42.16 94 SER A N 1
ATOM 714 C CA . SER A 1 94 ? -20.308 -14.415 19.608 1.00 42.16 94 SER A CA 1
ATOM 715 C C . SER A 1 94 ? -19.640 -14.274 18.233 1.00 42.16 94 SER A C 1
ATOM 717 O O . SER A 1 94 ? -18.776 -15.069 17.864 1.00 42.16 94 SER A O 1
ATOM 719 N N . SER A 1 95 ? -20.048 -13.295 17.430 1.00 55.00 95 SER A N 1
ATOM 720 C CA . SER A 1 95 ? -19.257 -12.882 16.277 1.00 55.00 95 SER A CA 1
ATOM 721 C C . SER A 1 95 ? -18.141 -11.978 16.788 1.00 55.00 95 SER A C 1
ATOM 723 O O . SER A 1 95 ? -18.348 -10.787 17.020 1.00 55.00 95 SER A O 1
ATOM 725 N N . THR A 1 96 ? -16.961 -12.549 17.022 1.00 61.19 96 THR A N 1
ATOM 726 C CA . THR A 1 96 ? -15.758 -11.752 17.266 1.00 61.19 96 THR A CA 1
ATOM 727 C C . THR A 1 96 ? -15.394 -11.055 15.959 1.00 61.19 96 THR A C 1
ATOM 729 O O . THR A 1 96 ? -15.009 -11.711 14.995 1.00 61.19 96 THR A O 1
ATOM 732 N N . ALA A 1 97 ? -15.564 -9.736 15.9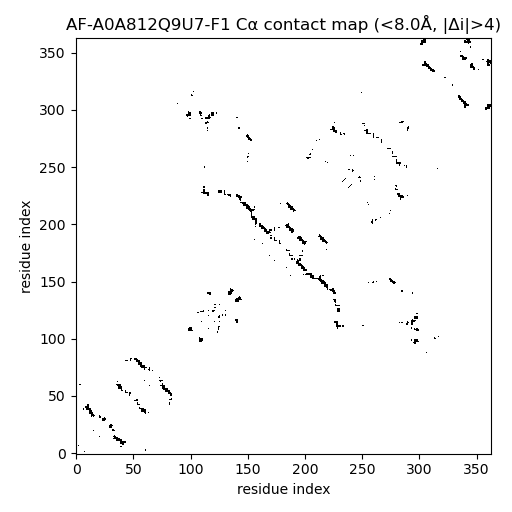15 1.00 66.00 97 ALA A N 1
ATOM 733 C CA . ALA A 1 97 ? -15.192 -8.903 14.779 1.00 66.00 97 ALA A CA 1
ATOM 734 C C . ALA A 1 97 ? -13.927 -8.110 15.115 1.00 66.00 97 ALA A C 1
ATOM 736 O O . ALA A 1 97 ? -13.771 -7.626 16.238 1.00 66.00 97 ALA A O 1
ATOM 737 N N . VAL A 1 98 ? -13.031 -7.978 14.139 1.00 66.00 98 VAL A N 1
ATOM 738 C CA . VAL A 1 98 ? -11.855 -7.114 14.246 1.00 66.00 98 VAL A CA 1
ATOM 739 C C . VAL A 1 98 ? -12.157 -5.822 13.500 1.00 66.00 98 VAL A C 1
ATOM 741 O O . VAL A 1 98 ? -12.519 -5.841 12.325 1.00 66.00 98 VAL A O 1
ATOM 744 N N . PHE A 1 99 ? -12.005 -4.699 14.190 1.00 68.38 99 PHE A N 1
ATOM 745 C CA . PHE A 1 99 ? -12.129 -3.363 13.614 1.00 68.38 99 PHE A CA 1
ATOM 746 C C . PHE A 1 99 ? -10.724 -2.762 13.420 1.00 68.38 99 PHE A C 1
ATOM 748 O O . PHE A 1 99 ? -9.749 -3.247 13.998 1.00 68.38 99 PHE A O 1
ATOM 755 N N . GLY A 1 100 ? -10.583 -1.748 12.565 1.00 60.16 100 GLY A N 1
ATOM 756 C CA . GLY A 1 100 ? -9.277 -1.170 12.216 1.00 60.16 100 GLY A CA 1
ATOM 757 C C . GLY A 1 100 ? -8.510 -0.431 13.305 1.00 60.16 100 GLY A C 1
ATOM 758 O O . GLY A 1 100 ? -8.885 -0.402 14.470 1.00 60.16 100 GLY A O 1
ATOM 759 N N . THR A 1 101 ? -7.380 0.156 12.898 1.00 54.81 101 THR A N 1
ATOM 760 C CA . THR A 1 101 ? -6.433 0.845 13.789 1.00 54.81 101 THR A CA 1
ATOM 761 C C . THR A 1 101 ? -6.847 2.285 14.082 1.00 54.81 101 THR A C 1
ATOM 763 O O . THR A 1 101 ? -7.402 2.981 13.232 1.00 54.81 101 THR A O 1
ATOM 766 N N . LEU A 1 102 ? -6.527 2.731 15.297 1.00 50.56 102 LEU A N 1
ATOM 767 C CA . LEU A 1 102 ? -6.746 4.084 15.800 1.00 50.56 102 LEU A CA 1
ATOM 768 C C . LEU A 1 102 ? -5.470 4.907 15.603 1.00 50.56 102 LEU A C 1
ATOM 770 O O . LEU A 1 102 ? -4.545 4.747 16.393 1.00 50.56 102 LEU A O 1
ATOM 774 N N . GLU A 1 103 ? -5.404 5.768 14.586 1.00 43.56 103 GLU A N 1
ATOM 775 C CA . GLU A 1 103 ? -4.296 6.741 14.481 1.00 43.56 103 GLU A CA 1
ATOM 776 C C . GLU A 1 103 ? -4.725 8.198 14.193 1.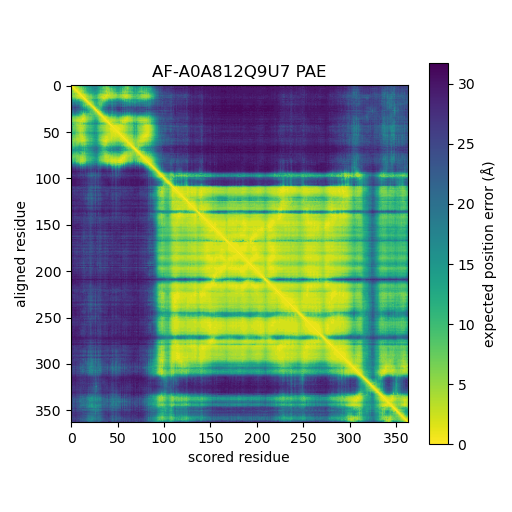00 43.56 103 GLU A C 1
ATOM 778 O O . GLU A 1 103 ? -3.991 9.088 14.605 1.00 43.56 103 GLU A O 1
ATOM 783 N N . ASP A 1 104 ? -5.916 8.482 13.630 1.00 43.28 104 ASP A N 1
ATOM 784 C CA . ASP A 1 104 ? -6.612 9.792 13.756 1.00 43.28 104 ASP A CA 1
ATOM 785 C C . ASP A 1 104 ? -8.122 9.650 13.394 1.00 43.28 104 ASP A C 1
ATOM 787 O O . ASP A 1 104 ? -8.441 8.923 12.444 1.00 43.28 104 ASP A O 1
ATOM 791 N N . PRO A 1 105 ? -9.068 10.281 14.130 1.00 39.66 105 PRO A N 1
ATOM 792 C CA . PRO A 1 105 ? -10.514 10.196 13.935 1.00 39.66 105 PRO A CA 1
ATOM 793 C C . PRO A 1 105 ? -10.899 11.067 12.734 1.00 39.66 105 PRO A C 1
ATOM 795 O O . PRO A 1 105 ? -10.553 12.233 12.674 1.00 39.66 105 PRO A O 1
ATOM 798 N N . GLU A 1 106 ? -11.625 10.577 11.739 1.00 40.75 106 GLU A N 1
ATOM 799 C CA . GLU A 1 106 ? -13.068 10.766 11.861 1.00 40.75 106 GLU A CA 1
ATOM 800 C C . GLU A 1 106 ? -13.895 9.486 11.667 1.00 40.75 106 GLU A C 1
ATOM 802 O O . GLU A 1 106 ? -15.015 9.457 12.153 1.00 40.75 106 GLU A O 1
ATOM 807 N N . HIS A 1 107 ? -13.412 8.417 11.014 1.00 44.62 107 HIS A N 1
ATOM 808 C CA . HIS A 1 107 ? -14.306 7.305 10.615 1.00 44.62 107 HIS A CA 1
ATOM 809 C C . HIS A 1 107 ? -13.610 5.937 10.531 1.00 44.62 107 HIS A C 1
ATOM 811 O O . HIS A 1 107 ? -13.517 5.317 9.475 1.00 44.62 107 HIS A O 1
ATOM 817 N N . PHE A 1 108 ? -13.107 5.497 11.681 1.00 57.59 108 PHE A N 1
ATOM 818 C CA . PHE A 1 108 ? -12.634 4.151 12.020 1.00 57.59 108 PHE A CA 1
ATOM 819 C C . PHE A 1 108 ? -13.036 3.019 11.055 1.00 57.59 108 PHE A C 1
ATOM 821 O O . PHE A 1 108 ? -14.226 2.762 10.883 1.00 57.59 108 PHE A O 1
ATOM 828 N N . SER A 1 109 ? -12.048 2.279 10.525 1.00 64.06 109 SER A N 1
ATOM 829 C CA . SER A 1 109 ? -12.183 0.838 10.219 1.00 64.06 109 SER A CA 1
ATOM 830 C C . SER A 1 109 ? -10.976 0.181 9.533 1.00 64.06 109 SER A C 1
ATOM 832 O O . SER A 1 109 ? -10.791 -1.024 9.682 1.00 64.06 109 SER A O 1
ATOM 834 N N . LEU A 1 110 ? -10.126 0.939 8.834 1.00 76.81 110 LEU A N 1
ATOM 835 C CA . LEU A 1 110 ? -9.015 0.390 8.051 1.00 76.81 110 LEU A CA 1
ATOM 836 C C . LEU A 1 110 ? -7.894 1.427 7.874 1.00 76.81 110 LEU A C 1
ATOM 838 O O . LEU A 1 110 ? -8.167 2.616 7.737 1.00 76.81 110 LEU A O 1
ATOM 842 N N . HIS A 1 111 ? -6.632 1.009 7.884 1.00 80.19 111 HIS A N 1
ATOM 843 C CA . HIS A 1 111 ? -5.502 1.908 7.644 1.00 80.19 111 HIS A CA 1
ATOM 844 C C . HIS A 1 111 ? -5.252 2.098 6.129 1.00 80.19 111 HIS A C 1
ATOM 846 O O . HIS A 1 111 ? -5.372 1.130 5.380 1.00 80.19 111 HIS A O 1
ATOM 852 N N . PRO A 1 112 ? -4.844 3.289 5.635 1.00 85.81 112 PRO A N 1
ATOM 853 C CA . PRO A 1 112 ? -4.718 3.562 4.192 1.00 85.81 112 PRO A CA 1
ATOM 854 C C . PRO A 1 112 ? -3.797 2.602 3.424 1.00 85.81 112 PRO A C 1
ATOM 856 O O . PRO A 1 112 ? -4.041 2.291 2.260 1.00 85.81 112 PRO A O 1
ATOM 859 N N . CYS A 1 113 ? -2.734 2.124 4.078 1.00 87.88 113 CYS A N 1
ATOM 860 C CA . CYS A 1 113 ? -1.792 1.168 3.492 1.00 87.88 113 CYS A CA 1
ATOM 861 C C . CYS A 1 113 ? -2.209 -0.307 3.623 1.00 87.88 113 CYS A C 1
ATOM 863 O O . CYS A 1 113 ? -1.481 -1.173 3.140 1.00 87.88 113 CYS A O 1
ATOM 865 N N . GLU A 1 114 ? -3.308 -0.620 4.312 1.00 90.00 114 GLU A N 1
ATOM 866 C CA . GLU A 1 114 ? -3.761 -2.002 4.491 1.00 90.00 114 GLU A CA 1
ATOM 867 C C . GLU A 1 114 ? -4.510 -2.513 3.267 1.00 90.00 114 GLU A C 1
ATOM 869 O O . GLU A 1 114 ? -5.173 -1.761 2.553 1.00 90.00 114 GLU A O 1
ATOM 874 N N . CYS A 1 115 ? -4.433 -3.826 3.058 1.00 92.69 115 CYS A N 1
ATOM 875 C CA . CYS A 1 115 ? -5.382 -4.512 2.195 1.00 92.69 115 CYS A CA 1
ATOM 876 C C . CYS A 1 115 ? -6.747 -4.593 2.870 1.00 92.69 115 CYS A C 1
ATOM 878 O O . CYS A 1 115 ? -6.838 -4.603 4.094 1.00 92.69 115 CYS A O 1
ATOM 880 N N . PHE A 1 116 ? -7.800 -4.660 2.067 1.00 91.94 116 PHE A N 1
ATOM 881 C CA . PHE A 1 116 ? -9.181 -4.624 2.532 1.00 91.94 116 PHE A CA 1
ATOM 882 C C . PHE A 1 116 ? -9.948 -5.872 2.118 1.00 91.94 116 PHE A C 1
ATOM 884 O O . PHE A 1 116 ? -9.706 -6.426 1.044 1.00 91.94 116 PHE A O 1
ATOM 891 N N . GLY A 1 117 ? -10.865 -6.301 2.982 1.00 90.75 117 GLY A N 1
ATOM 892 C CA . GLY A 1 117 ? -11.828 -7.355 2.684 1.00 90.75 117 GLY A CA 1
ATOM 893 C C . GLY A 1 117 ? -13.063 -6.817 1.963 1.00 90.75 117 GLY A C 1
ATOM 894 O O . GLY A 1 117 ? -13.256 -5.608 1.837 1.00 90.75 117 GLY A O 1
ATOM 895 N N . GLU A 1 118 ? -13.941 -7.725 1.537 1.00 89.75 118 GLU A N 1
ATOM 896 C CA . GLU A 1 118 ? -15.160 -7.394 0.782 1.00 89.75 118 GLU A CA 1
ATOM 897 C C . GLU A 1 118 ? -16.081 -6.438 1.551 1.00 89.75 118 GLU A C 1
ATOM 899 O O . GLU A 1 118 ? -16.676 -5.534 0.964 1.00 89.75 118 GLU A O 1
ATOM 904 N N . ALA A 1 119 ? -16.121 -6.569 2.880 1.00 85.25 119 ALA A N 1
ATOM 905 C CA . ALA A 1 119 ? -16.885 -5.692 3.764 1.00 85.25 119 ALA A CA 1
ATOM 906 C C . ALA A 1 119 ? -16.489 -4.210 3.627 1.00 85.25 119 ALA A C 1
ATOM 908 O O . ALA A 1 119 ? -17.299 -3.334 3.915 1.00 85.25 119 ALA A O 1
ATOM 909 N N . HIS A 1 120 ? -15.265 -3.935 3.167 1.00 85.44 120 HIS A N 1
ATOM 910 C CA . HIS A 1 120 ? -14.727 -2.594 2.986 1.00 85.44 120 HIS A CA 1
ATOM 911 C C . HIS A 1 120 ? -14.828 -2.038 1.565 1.00 85.44 120 HIS A C 1
ATOM 913 O O . HIS A 1 120 ? -14.622 -0.839 1.391 1.00 85.44 120 HIS A O 1
ATOM 919 N N . SER A 1 121 ? -15.183 -2.869 0.580 1.00 82.75 121 SER A N 1
ATOM 920 C CA . SER A 1 121 ? -15.221 -2.535 -0.857 1.00 82.75 121 SER A CA 1
ATOM 921 C C . SER A 1 121 ? -15.932 -1.214 -1.184 1.00 82.75 121 SER A C 1
ATOM 923 O O . SER A 1 121 ? -15.497 -0.467 -2.057 1.00 82.75 121 SER A O 1
ATOM 925 N N . GLN A 1 122 ? -17.008 -0.901 -0.455 1.00 77.50 122 GLN A N 1
ATOM 926 C CA . GLN A 1 122 ? -17.869 0.263 -0.700 1.00 77.50 122 GLN A CA 1
ATOM 927 C C . GLN A 1 122 ? -17.900 1.265 0.458 1.00 77.50 122 GLN A C 1
ATOM 929 O O . GLN A 1 122 ? -18.796 2.105 0.542 1.00 77.50 122 GLN A O 1
ATOM 934 N N . THR A 1 123 ? -16.937 1.182 1.372 1.00 76.50 123 THR A N 1
ATOM 935 C CA . THR A 1 123 ? -16.882 2.055 2.547 1.00 76.50 123 THR A CA 1
ATOM 936 C C . THR A 1 123 ? -15.555 2.786 2.610 1.00 76.50 123 THR A C 1
ATOM 938 O O . THR A 1 123 ? -14.500 2.194 2.380 1.00 76.50 123 THR A O 1
ATOM 941 N N . SER A 1 124 ? -15.599 4.060 3.000 1.00 67.62 124 SER A N 1
ATOM 942 C CA . SER A 1 124 ? -14.396 4.784 3.415 1.00 67.62 124 SER A CA 1
ATOM 943 C C . SER A 1 124 ? -13.641 3.959 4.473 1.00 67.62 124 SER A C 1
ATOM 945 O O . SER A 1 124 ? -14.294 3.400 5.359 1.00 67.62 124 SER A O 1
ATOM 947 N N . PRO A 1 125 ? -12.304 3.843 4.397 1.00 72.38 125 PRO A N 1
ATOM 948 C CA . PRO A 1 125 ? -11.377 4.643 3.590 1.00 72.38 125 PRO A CA 1
ATOM 949 C C . PRO A 1 125 ? -10.958 4.017 2.249 1.00 72.38 125 PRO A C 1
ATOM 951 O O . PRO A 1 125 ? -9.981 4.466 1.657 1.00 72.38 125 PRO A O 1
ATOM 954 N N . VAL A 1 126 ? -11.653 2.988 1.755 1.00 83.06 126 VAL A N 1
ATOM 955 C CA . VAL A 1 126 ? -11.341 2.404 0.443 1.00 83.06 126 VAL A CA 1
ATOM 956 C C . VAL A 1 126 ? -11.810 3.345 -0.665 1.00 83.06 126 VAL A C 1
ATOM 958 O O . VAL A 1 126 ? -12.982 3.718 -0.735 1.00 83.06 126 VAL A O 1
ATOM 961 N N . LEU A 1 127 ? -10.892 3.731 -1.554 1.00 81.44 127 LEU A N 1
ATOM 962 C CA . LEU A 1 127 ? -11.248 4.492 -2.749 1.00 81.44 127 LEU A CA 1
ATOM 963 C C . LEU A 1 127 ? -12.001 3.596 -3.736 1.00 81.44 127 LEU A C 1
ATOM 965 O O . LEU A 1 127 ? -11.597 2.463 -3.990 1.00 81.44 127 LEU A O 1
ATOM 969 N N . GLN A 1 128 ? -13.029 4.131 -4.397 1.00 84.31 128 GLN A N 1
ATOM 970 C CA . GLN A 1 128 ? -13.749 3.400 -5.449 1.00 84.31 128 GLN A CA 1
ATOM 971 C C . GLN A 1 128 ? -12.806 2.928 -6.573 1.00 84.31 128 GLN A C 1
ATOM 973 O O . GLN A 1 128 ? -12.959 1.839 -7.116 1.00 84.31 128 GLN A O 1
ATOM 978 N N . SER A 1 129 ? -11.784 3.725 -6.900 1.00 85.88 129 SER A N 1
ATOM 979 C CA . SER A 1 129 ? -10.743 3.354 -7.865 1.00 85.88 129 SER A CA 1
ATOM 980 C C . SER A 1 129 ? -9.836 2.219 -7.380 1.00 85.88 129 SER A C 1
ATOM 982 O O . SER A 1 129 ? -9.238 1.531 -8.208 1.00 85.88 129 SER A O 1
ATOM 984 N N . SER A 1 130 ? -9.716 2.012 -6.065 1.00 86.50 130 SER A N 1
ATOM 985 C CA . SER A 1 130 ? -9.010 0.865 -5.497 1.00 86.50 130 SER A CA 1
ATOM 986 C C . SER A 1 130 ? -9.836 -0.408 -5.640 1.00 86.50 130 SER A C 1
ATOM 988 O O . SER A 1 130 ? -9.287 -1.401 -6.104 1.00 86.50 130 SER A O 1
ATOM 990 N N . ASP A 1 131 ? -11.136 -0.369 -5.335 1.00 86.56 131 ASP A N 1
ATOM 991 C CA . ASP A 1 131 ? -12.041 -1.522 -5.479 1.00 86.56 131 ASP A CA 1
ATOM 992 C C . ASP A 1 131 ? -12.088 -2.054 -6.926 1.00 86.56 131 ASP A C 1
ATOM 994 O O . ASP A 1 131 ? -11.967 -3.251 -7.171 1.00 86.56 131 ASP A O 1
ATOM 998 N N . LEU A 1 132 ? -12.105 -1.158 -7.919 1.00 89.25 132 LEU A N 1
ATOM 999 C CA . LEU A 1 132 ? -12.066 -1.530 -9.343 1.00 89.25 132 LEU A CA 1
ATOM 1000 C C . LEU A 1 132 ? -10.767 -2.229 -9.787 1.00 89.25 132 LEU A C 1
ATOM 1002 O O . LEU A 1 132 ? -10.727 -2.823 -10.863 1.00 89.25 132 LEU A O 1
ATOM 1006 N N . LYS A 1 133 ? -9.699 -2.132 -8.990 1.00 91.94 133 LYS A N 1
ATOM 1007 C CA . LYS A 1 133 ? -8.380 -2.724 -9.260 1.00 91.94 133 LYS A CA 1
ATOM 1008 C C . LYS A 1 133 ? -8.080 -3.939 -8.370 1.00 91.94 133 LYS A C 1
ATOM 1010 O O . LYS A 1 133 ? -6.937 -4.385 -8.291 1.00 91.94 133 LYS A O 1
ATOM 1015 N N . VAL A 1 134 ? -9.085 -4.465 -7.676 1.00 92.19 134 VAL A N 1
ATOM 1016 C CA . VAL A 1 134 ? -8.955 -5.637 -6.806 1.00 92.19 134 VAL A CA 1
ATOM 1017 C C . VAL A 1 134 ? -8.616 -6.885 -7.640 1.00 92.19 134 VAL A C 1
ATOM 1019 O O . VAL A 1 134 ? -9.348 -7.223 -8.575 1.00 92.19 134 VAL A O 1
ATOM 1022 N N . PRO A 1 135 ? -7.528 -7.612 -7.323 1.00 91.25 135 PRO A N 1
ATOM 1023 C CA . PRO A 1 135 ? -7.227 -8.875 -7.978 1.00 91.25 135 PRO A CA 1
ATOM 1024 C C . PRO A 1 135 ? -8.244 -9.936 -7.545 1.00 91.25 135 PRO A C 1
ATOM 1026 O O . PRO A 1 135 ? -8.608 -10.031 -6.373 1.00 91.25 135 PRO A O 1
ATOM 1029 N N . SER A 1 136 ? -8.712 -10.733 -8.505 1.00 75.38 136 SER A N 1
ATOM 1030 C CA . SER A 1 136 ? -9.771 -11.726 -8.296 1.00 75.38 136 SER A CA 1
ATOM 1031 C C . SER A 1 136 ? -9.299 -13.105 -8.758 1.00 75.38 136 SER A C 1
ATOM 1033 O O . SER A 1 136 ? -9.451 -13.443 -9.931 1.00 75.38 136 SER A O 1
ATOM 1035 N N . SER A 1 137 ? -8.708 -13.910 -7.867 1.00 75.69 137 SER A N 1
ATOM 1036 C CA . SER A 1 137 ? -8.406 -15.318 -8.190 1.00 75.69 137 SER A CA 1
ATOM 1037 C C . SER A 1 137 ? -8.768 -16.315 -7.094 1.00 75.69 137 SER A C 1
ATOM 1039 O O . SER A 1 137 ? -9.481 -17.275 -7.372 1.00 75.69 137 SER A O 1
ATOM 1041 N N . SER A 1 138 ? -8.277 -16.115 -5.870 1.00 73.75 138 SER A N 1
ATOM 1042 C CA . SER A 1 138 ? -8.322 -17.102 -4.770 1.00 73.75 138 SER A CA 1
ATOM 1043 C C . SER A 1 138 ? -9.219 -16.667 -3.602 1.00 73.75 138 SER A C 1
ATOM 1045 O O . SER A 1 138 ? -9.535 -17.469 -2.726 1.00 73.75 138 SER A O 1
ATOM 1047 N N . GLY A 1 139 ? -9.665 -15.412 -3.620 1.00 85.44 139 GLY A N 1
ATOM 1048 C CA . GLY A 1 139 ? -10.561 -14.772 -2.662 1.00 85.44 139 GLY A CA 1
ATOM 1049 C C . GLY A 1 139 ? -10.758 -13.306 -3.052 1.00 85.44 139 GLY A C 1
ATOM 1050 O O . GLY A 1 139 ? -10.143 -12.834 -4.012 1.00 85.44 139 GLY A O 1
ATOM 1051 N N . TYR A 1 140 ? -11.611 -12.579 -2.329 1.00 90.69 140 TYR A N 1
ATOM 1052 C CA . TYR A 1 140 ? -11.724 -11.136 -2.537 1.00 90.69 140 TYR A CA 1
ATOM 1053 C C . TYR A 1 140 ? -10.389 -10.461 -2.196 1.00 90.69 140 TYR A C 1
ATOM 1055 O O . TYR A 1 140 ? -9.843 -10.692 -1.118 1.00 90.69 140 TYR A O 1
ATOM 1063 N N . ASN A 1 141 ? -9.877 -9.631 -3.108 1.00 93.62 141 ASN A N 1
ATOM 1064 C CA . ASN A 1 141 ? -8.618 -8.901 -2.949 1.00 93.62 141 ASN A CA 1
ATOM 1065 C C . ASN A 1 141 ? -7.378 -9.772 -2.747 1.00 93.62 141 ASN A C 1
ATOM 1067 O O . ASN A 1 141 ? -6.418 -9.361 -2.101 1.00 93.62 141 ASN A O 1
ATOM 1071 N N . VAL A 1 142 ? -7.382 -10.964 -3.343 1.00 94.88 142 VAL A N 1
ATOM 1072 C CA . VAL A 1 142 ? -6.232 -11.864 -3.363 1.00 94.88 142 VAL A CA 1
ATOM 1073 C C . VAL A 1 142 ? -6.071 -12.429 -4.765 1.00 94.88 142 VAL A C 1
ATOM 1075 O O . VAL A 1 142 ? -6.945 -13.139 -5.280 1.00 94.88 142 VAL A O 1
ATOM 1078 N N . GLY A 1 143 ? -4.928 -12.127 -5.378 1.00 95.06 143 GLY A N 1
ATOM 1079 C CA . GLY A 1 143 ? -4.547 -12.783 -6.615 1.00 95.06 143 GLY A CA 1
ATOM 1080 C C . GLY A 1 143 ? -3.379 -12.167 -7.354 1.00 95.06 143 GLY A C 1
ATOM 1081 O O . GLY A 1 143 ? -2.688 -11.270 -6.870 1.00 95.06 143 GLY A O 1
ATOM 1082 N N . LYS A 1 144 ? -3.174 -12.663 -8.572 1.00 94.12 144 LYS A N 1
ATOM 1083 C CA . LYS A 1 144 ? -2.176 -12.119 -9.492 1.00 94.12 144 LYS A CA 1
ATOM 1084 C C . LYS A 1 144 ? -2.594 -10.734 -9.970 1.00 94.12 144 LYS A C 1
ATOM 1086 O O . LYS A 1 144 ? -3.766 -10.490 -10.251 1.00 94.12 144 LYS A O 1
ATOM 1091 N N . VAL A 1 145 ? -1.611 -9.855 -10.107 1.00 94.00 145 VAL A N 1
ATOM 1092 C CA . VAL A 1 145 ? -1.798 -8.489 -10.600 1.00 94.00 145 VAL A CA 1
ATOM 1093 C C . VAL A 1 145 ? -1.186 -8.350 -11.986 1.00 94.00 145 VAL A C 1
ATOM 1095 O O . VAL A 1 145 ? -0.265 -9.084 -12.343 1.00 94.00 145 VAL A O 1
ATOM 1098 N N . GLN A 1 146 ? -1.730 -7.427 -12.772 1.00 93.50 146 GLN A N 1
ATOM 1099 C CA . GLN A 1 146 ? -1.171 -7.066 -14.072 1.00 93.50 146 GLN A CA 1
ATOM 1100 C C . GLN A 1 146 ? 0.123 -6.261 -13.903 1.00 93.50 146 GLN A C 1
ATOM 1102 O O . GLN A 1 146 ? 0.434 -5.790 -12.803 1.00 93.50 146 GLN A O 1
ATOM 1107 N N . ASP A 1 147 ? 0.850 -6.088 -15.005 1.00 95.50 147 ASP A N 1
ATOM 1108 C CA . ASP A 1 147 ? 2.044 -5.248 -15.056 1.00 95.50 147 ASP A CA 1
ATOM 1109 C C . ASP A 1 147 ? 1.709 -3.828 -14.587 1.00 95.50 147 ASP A C 1
ATOM 1111 O O . ASP A 1 147 ? 0.709 -3.230 -14.996 1.00 95.50 147 ASP A O 1
ATOM 1115 N N . GLN A 1 148 ? 2.536 -3.286 -13.696 1.00 95.88 148 GLN A N 1
ATOM 1116 C CA . GLN A 1 148 ? 2.269 -1.994 -13.068 1.00 95.88 148 GLN A CA 1
ATOM 1117 C C . GLN A 1 148 ? 3.078 -0.910 -13.747 1.00 95.88 148 GLN A C 1
ATOM 1119 O O . GLN A 1 148 ? 4.302 -1.006 -13.800 1.00 95.88 148 GLN A O 1
ATOM 1124 N N . GLN A 1 149 ? 2.410 0.147 -14.209 1.00 96.56 149 GLN A N 1
ATOM 1125 C CA . GLN A 1 149 ? 3.107 1.350 -14.643 1.00 96.56 149 GLN A CA 1
ATOM 1126 C C . GLN A 1 149 ? 3.754 2.009 -13.428 1.00 96.56 149 GLN A C 1
ATOM 1128 O O . GLN A 1 149 ? 3.060 2.454 -12.514 1.00 96.56 149 GLN A O 1
ATOM 1133 N N . ILE A 1 150 ? 5.078 2.091 -13.431 1.00 96.69 150 ILE A N 1
ATOM 1134 C CA . ILE A 1 150 ? 5.866 2.650 -12.338 1.00 96.69 150 ILE A CA 1
ATOM 1135 C C . ILE A 1 150 ? 5.962 4.169 -12.471 1.00 96.69 150 ILE A C 1
ATOM 1137 O O . ILE A 1 150 ? 5.759 4.908 -11.506 1.00 96.69 150 ILE A O 1
ATOM 1141 N N . PHE A 1 151 ? 6.248 4.642 -13.681 1.00 95.31 151 PHE A N 1
ATOM 1142 C CA . PHE A 1 151 ? 6.264 6.060 -14.005 1.00 95.31 151 PHE A CA 1
ATOM 1143 C C . PHE A 1 151 ? 6.004 6.295 -15.492 1.00 95.31 151 PHE A C 1
ATOM 1145 O O . PHE A 1 151 ? 6.173 5.396 -16.316 1.00 95.31 151 PHE A O 1
ATOM 1152 N N . SER A 1 152 ? 5.648 7.537 -15.812 1.00 95.00 152 SER A N 1
ATOM 1153 C CA . SER A 1 152 ? 5.619 8.093 -17.165 1.00 95.00 152 SER A CA 1
ATOM 1154 C C . SER A 1 152 ? 6.443 9.376 -17.192 1.00 95.00 152 SER A C 1
ATOM 1156 O O . SER A 1 152 ? 6.198 10.272 -16.386 1.00 95.00 152 SER A O 1
ATOM 1158 N N . GLY A 1 153 ? 7.440 9.495 -18.068 1.00 93.00 153 GLY A N 1
ATOM 1159 C CA . GLY A 1 153 ? 8.233 10.726 -18.186 1.00 93.00 153 GLY A CA 1
ATOM 1160 C C . GLY A 1 153 ? 9.663 10.524 -18.687 1.00 93.00 153 GLY A C 1
ATOM 1161 O O . GLY A 1 153 ? 9.984 9.461 -19.215 1.00 93.00 153 GLY A O 1
ATOM 1162 N N . PRO A 1 154 ? 10.550 11.524 -18.522 1.00 91.62 154 PRO A N 1
ATOM 1163 C CA . PRO A 1 154 ? 11.932 11.489 -18.988 1.00 91.62 154 PRO A CA 1
ATOM 1164 C C . PRO A 1 154 ? 12.798 10.731 -17.987 1.00 91.62 154 PRO A C 1
ATOM 1166 O O . PRO A 1 154 ? 13.777 11.264 -17.463 1.00 91.62 154 PRO A O 1
ATOM 1169 N N . TYR A 1 155 ? 12.412 9.499 -17.686 1.00 93.00 155 TYR A N 1
ATOM 1170 C CA . TYR A 1 155 ? 13.120 8.623 -16.770 1.00 93.00 155 TYR A CA 1
ATOM 1171 C C . TYR A 1 155 ? 13.443 7.297 -17.465 1.00 93.00 155 TYR A C 1
ATOM 1173 O O . TYR A 1 155 ? 12.792 6.919 -18.442 1.00 93.00 155 TYR A O 1
ATOM 1181 N N . THR A 1 156 ? 14.487 6.624 -16.990 1.00 94.94 156 THR A N 1
ATOM 1182 C CA . THR A 1 156 ? 14.890 5.288 -17.443 1.00 94.94 156 THR A CA 1
ATOM 1183 C C . THR A 1 156 ? 15.596 4.534 -16.325 1.00 94.94 156 THR A C 1
ATOM 1185 O O . THR A 1 156 ? 16.113 5.158 -15.396 1.00 94.94 156 THR A O 1
ATOM 1188 N N . CYS A 1 157 ? 15.624 3.208 -16.415 1.00 95.94 157 CYS A N 1
ATOM 1189 C CA . CYS A 1 157 ? 16.487 2.369 -15.581 1.00 95.94 157 CYS A CA 1
ATOM 1190 C C . CYS A 1 157 ? 17.946 2.427 -16.064 1.00 95.94 157 CYS A C 1
ATOM 1192 O O . CYS A 1 157 ? 18.232 2.952 -17.143 1.00 95.94 157 CYS A O 1
ATOM 1194 N N . GLU A 1 158 ? 18.866 1.874 -15.277 1.00 93.62 158 GLU A N 1
ATOM 1195 C CA . GLU A 1 158 ? 20.286 1.807 -15.603 1.00 93.62 158 GLU A CA 1
ATOM 1196 C C . GLU A 1 158 ? 20.591 1.016 -16.891 1.00 93.62 158 GLU A C 1
ATOM 1198 O O . GLU A 1 158 ? 20.103 -0.096 -17.096 1.00 93.62 158 GLU A O 1
ATOM 1203 N N . ASP A 1 159 ? 21.476 1.557 -17.739 1.00 93.25 159 ASP A N 1
ATOM 1204 C CA . ASP A 1 159 ? 21.862 0.937 -19.020 1.00 93.25 159 ASP A CA 1
ATOM 1205 C C . ASP A 1 159 ? 22.468 -0.466 -18.849 1.00 93.25 159 ASP A C 1
ATOM 1207 O O . ASP A 1 159 ? 22.339 -1.327 -19.718 1.00 93.25 159 ASP A O 1
ATOM 1211 N N . THR A 1 160 ? 23.118 -0.727 -17.711 1.00 95.75 160 THR A N 1
ATOM 1212 C CA . THR A 1 160 ? 23.732 -2.026 -17.400 1.00 95.75 160 THR A CA 1
ATOM 1213 C C . THR A 1 160 ? 22.715 -3.136 -17.141 1.00 95.75 160 THR A C 1
ATOM 1215 O O . THR A 1 160 ? 23.111 -4.298 -17.080 1.00 95.75 160 THR A O 1
ATOM 1218 N N . ALA A 1 161 ? 21.433 -2.802 -16.979 1.00 95.94 161 ALA A N 1
ATOM 1219 C CA . ALA A 1 161 ? 20.346 -3.759 -16.803 1.00 95.94 161 ALA A CA 1
ATOM 1220 C C . ALA A 1 161 ? 19.570 -4.043 -18.101 1.00 95.94 161 ALA A C 1
ATOM 1222 O O . ALA A 1 161 ? 18.633 -4.844 -18.079 1.00 95.94 161 ALA A O 1
ATOM 1223 N N . VAL A 1 162 ? 19.927 -3.401 -19.221 1.00 97.62 162 VAL A N 1
ATOM 1224 C CA . VAL A 1 162 ? 19.248 -3.586 -20.511 1.00 97.62 162 VAL A CA 1
ATOM 1225 C C . VAL A 1 162 ? 19.509 -4.991 -21.052 1.00 97.62 162 VAL A C 1
ATOM 1227 O O . VAL A 1 162 ? 20.646 -5.380 -21.308 1.00 97.62 162 VAL A O 1
ATOM 1230 N N . LEU A 1 163 ? 18.430 -5.733 -21.290 1.00 97.19 163 LEU A N 1
ATOM 1231 C CA . LEU A 1 163 ? 18.457 -7.041 -21.942 1.00 97.19 163 LEU A CA 1
ATOM 1232 C C . LEU A 1 163 ? 18.395 -6.913 -23.462 1.00 97.19 163 LEU A C 1
ATOM 1234 O O . LEU A 1 163 ? 19.093 -7.618 -24.187 1.00 97.19 163 LEU A O 1
ATOM 1238 N N . SER A 1 164 ? 17.515 -6.043 -23.957 1.00 96.69 164 SER A N 1
ATOM 1239 C CA . SER A 1 164 ? 17.350 -5.807 -25.390 1.00 96.69 164 SER A CA 1
ATOM 1240 C C . SER A 1 164 ? 16.610 -4.504 -25.654 1.00 96.69 164 SER A C 1
ATOM 1242 O O . SER A 1 164 ? 15.885 -4.001 -24.794 1.00 96.69 164 SER A O 1
ATOM 1244 N N . GLN A 1 165 ? 16.774 -3.993 -26.869 1.00 95.69 165 GLN A N 1
ATOM 1245 C CA . GLN A 1 165 ? 16.051 -2.838 -27.375 1.00 95.69 165 GLN A CA 1
ATOM 1246 C C . GLN A 1 165 ? 15.496 -3.161 -28.762 1.00 95.69 165 GLN A C 1
ATOM 1248 O O . GLN A 1 165 ? 16.176 -3.774 -29.586 1.00 95.69 165 GLN A O 1
ATOM 1253 N N . SER A 1 166 ? 14.253 -2.763 -29.008 1.00 95.31 166 SER A N 1
ATOM 1254 C CA . SER A 1 166 ? 13.559 -2.937 -30.283 1.00 95.31 166 SER A CA 1
ATOM 1255 C C . SER A 1 166 ? 12.845 -1.650 -30.685 1.00 95.31 166 SER A C 1
ATOM 1257 O O . SER A 1 166 ? 12.479 -0.844 -29.830 1.00 95.31 166 SER A O 1
ATOM 1259 N N . PHE A 1 167 ? 12.673 -1.467 -31.990 1.00 94.38 167 PHE A N 1
ATOM 1260 C CA . PHE A 1 167 ? 12.053 -0.299 -32.618 1.00 94.38 167 PHE A CA 1
ATOM 1261 C C . PHE A 1 167 ? 10.832 -0.743 -33.431 1.00 94.38 167 PHE A C 1
ATOM 1263 O O . PHE A 1 167 ? 10.677 -1.943 -33.676 1.00 94.38 167 PHE A O 1
ATOM 1270 N N . ASP A 1 168 ? 9.992 0.209 -33.843 1.00 87.88 168 ASP A N 1
ATOM 1271 C CA . ASP A 1 168 ? 8.762 -0.026 -34.614 1.00 87.88 168 ASP A CA 1
ATOM 1272 C C . ASP A 1 168 ? 7.843 -1.068 -33.947 1.00 87.88 168 ASP A C 1
ATOM 1274 O O . ASP A 1 168 ? 7.354 -2.020 -34.565 1.00 87.88 168 ASP A O 1
ATOM 1278 N N . THR A 1 169 ? 7.662 -0.940 -32.630 1.00 92.12 169 THR A N 1
ATOM 1279 C CA . THR A 1 169 ? 6.901 -1.892 -31.817 1.00 92.12 169 THR A CA 1
ATOM 1280 C C . THR A 1 169 ? 5.766 -1.223 -31.053 1.00 92.12 169 THR A C 1
ATOM 1282 O O . THR A 1 169 ? 5.698 -0.007 -30.902 1.00 92.12 169 THR A O 1
ATOM 1285 N N . THR A 1 170 ? 4.848 -2.039 -30.544 1.00 95.62 170 THR A N 1
ATOM 1286 C CA . THR A 1 170 ? 3.713 -1.580 -29.736 1.00 95.62 170 THR A CA 1
ATOM 1287 C C . THR A 1 170 ? 3.936 -1.908 -28.264 1.00 95.62 170 THR A C 1
ATOM 1289 O O . THR A 1 170 ? 4.672 -2.840 -27.932 1.00 95.62 170 THR A O 1
ATOM 1292 N N . LEU A 1 171 ? 3.235 -1.207 -27.369 1.00 95.81 171 LEU A N 1
ATOM 1293 C CA . LEU A 1 171 ? 3.241 -1.511 -25.935 1.00 95.81 171 LEU A CA 1
ATOM 1294 C C . LEU A 1 171 ? 2.901 -2.986 -25.652 1.00 95.81 171 LEU A C 1
ATOM 1296 O O . LEU A 1 171 ? 3.565 -3.634 -24.849 1.00 95.81 171 LEU A O 1
ATOM 1300 N N . SER A 1 172 ? 1.910 -3.539 -26.359 1.00 96.88 172 SER A N 1
ATOM 1301 C CA . SER A 1 172 ? 1.497 -4.941 -26.210 1.00 96.88 172 SER A CA 1
ATOM 1302 C C . SER A 1 172 ? 2.599 -5.920 -26.619 1.00 96.88 172 SER A C 1
ATOM 1304 O O . SER A 1 172 ? 2.797 -6.942 -25.959 1.00 96.88 172 SER A O 1
ATOM 1306 N N . ASN A 1 173 ? 3.323 -5.620 -27.700 1.00 96.81 173 ASN A N 1
ATOM 1307 C CA . ASN A 1 173 ? 4.447 -6.441 -28.147 1.00 96.81 173 ASN A CA 1
ATOM 1308 C C . ASN A 1 173 ? 5.635 -6.321 -27.186 1.00 96.81 173 ASN A C 1
ATOM 1310 O O . ASN A 1 173 ? 6.293 -7.321 -26.915 1.00 96.81 173 ASN A O 1
ATOM 1314 N N . CYS A 1 174 ? 5.868 -5.129 -26.631 1.00 97.38 174 CYS A N 1
ATOM 1315 C CA . CYS A 1 174 ? 6.895 -4.885 -25.621 1.00 97.38 174 CYS A CA 1
ATOM 1316 C C . CYS A 1 174 ? 6.644 -5.711 -24.351 1.00 97.38 174 CYS A C 1
ATOM 1318 O O . CYS A 1 174 ? 7.512 -6.474 -23.924 1.00 97.38 174 CYS A O 1
ATOM 1320 N N . ALA A 1 175 ? 5.420 -5.647 -23.817 1.00 97.31 175 ALA A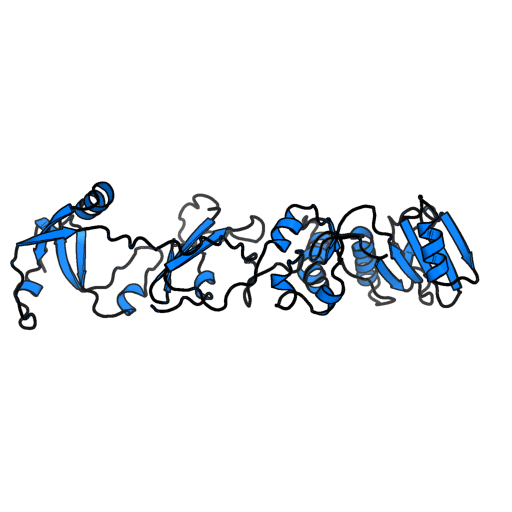 N 1
ATOM 1321 C CA . ALA A 1 175 ? 5.003 -6.447 -22.671 1.00 97.31 175 ALA A CA 1
ATOM 1322 C C . ALA A 1 175 ? 5.133 -7.950 -22.965 1.00 97.31 175 ALA A C 1
ATOM 1324 O O . ALA A 1 175 ? 5.772 -8.680 -22.211 1.00 97.31 175 ALA A O 1
ATOM 1325 N N . SER A 1 176 ? 4.611 -8.413 -24.108 1.00 97.06 176 SER A N 1
ATOM 1326 C CA . SER A 1 176 ? 4.695 -9.828 -24.507 1.00 97.06 176 SER A CA 1
ATOM 1327 C C . SER A 1 176 ? 6.143 -10.312 -24.648 1.00 97.06 176 SER A C 1
ATOM 1329 O O . SER A 1 176 ? 6.458 -11.429 -24.245 1.00 97.06 176 SER A O 1
ATOM 1331 N N . GLY A 1 177 ? 7.031 -9.471 -25.186 1.00 96.88 177 GLY A N 1
ATOM 1332 C CA . GLY A 1 177 ? 8.461 -9.758 -25.290 1.00 96.88 177 GLY A CA 1
ATOM 1333 C C . GLY A 1 177 ? 9.133 -9.899 -23.925 1.00 96.88 177 GLY A C 1
ATOM 1334 O O . GLY A 1 177 ? 9.968 -10.786 -23.750 1.00 96.88 177 GLY A O 1
ATOM 1335 N N . CYS A 1 178 ? 8.729 -9.085 -22.947 1.00 97.88 178 CYS A N 1
ATOM 1336 C CA . CYS A 1 178 ? 9.206 -9.204 -21.573 1.00 97.88 178 CYS A CA 1
ATOM 1337 C C . CYS A 1 178 ? 8.674 -10.481 -20.902 1.00 97.88 178 CYS A C 1
ATOM 1339 O O . CYS A 1 178 ? 9.469 -11.271 -20.410 1.00 97.88 178 CYS A O 1
ATOM 1341 N N . HIS A 1 179 ? 7.370 -10.774 -20.988 1.00 97.00 179 HIS A N 1
ATOM 1342 C CA . HIS A 1 179 ? 6.779 -12.011 -20.437 1.00 97.00 179 HIS A CA 1
ATOM 1343 C C . HIS A 1 179 ? 7.358 -13.296 -21.049 1.00 97.00 179 HIS A C 1
ATOM 1345 O O . HIS A 1 179 ? 7.423 -14.328 -20.382 1.00 97.00 179 HIS A O 1
ATOM 1351 N N . ALA A 1 180 ? 7.790 -13.255 -22.314 1.00 96.69 180 ALA A N 1
ATOM 1352 C CA . ALA A 1 180 ? 8.444 -14.382 -22.980 1.00 96.69 180 ALA A CA 1
ATOM 1353 C C . ALA A 1 180 ? 9.907 -14.591 -22.539 1.00 96.69 180 ALA A C 1
ATOM 1355 O O . ALA A 1 180 ? 10.478 -15.654 -22.794 1.00 96.69 180 ALA A O 1
ATOM 1356 N N . ASN A 1 181 ? 10.523 -13.600 -21.891 1.00 96.25 181 ASN A N 1
ATOM 1357 C CA . ASN A 1 181 ? 11.899 -13.653 -21.420 1.00 96.25 181 ASN A CA 1
ATOM 1358 C C . ASN A 1 181 ? 11.932 -13.802 -19.894 1.00 96.25 181 ASN A C 1
ATOM 1360 O O . ASN A 1 181 ? 11.662 -12.858 -19.162 1.00 96.25 181 ASN A O 1
ATOM 1364 N N . ALA A 1 182 ? 12.340 -14.975 -19.405 1.00 94.88 182 ALA A N 1
ATOM 1365 C CA . ALA A 1 182 ? 12.375 -15.275 -17.971 1.00 94.88 182 ALA A CA 1
ATOM 1366 C C . ALA A 1 182 ? 13.299 -14.356 -17.144 1.00 94.88 182 ALA A C 1
ATOM 1368 O O . ALA A 1 182 ? 13.133 -14.278 -15.929 1.00 94.88 182 ALA A O 1
ATOM 1369 N N . SER A 1 183 ? 14.263 -13.682 -17.779 1.00 96.69 183 SER A N 1
ATOM 1370 C CA . SER A 1 183 ? 15.136 -12.704 -17.123 1.00 96.69 183 SER A CA 1
ATOM 1371 C C . SER A 1 183 ? 14.540 -11.297 -17.095 1.00 96.69 183 SER A C 1
ATOM 1373 O O . SER A 1 183 ? 15.089 -10.441 -16.418 1.00 96.69 183 SER A O 1
ATOM 1375 N N . CYS A 1 184 ? 13.462 -11.017 -17.829 1.00 98.00 184 CYS A N 1
ATOM 1376 C CA . CYS A 1 184 ? 12.889 -9.678 -17.909 1.00 98.00 184 CYS A CA 1
ATOM 1377 C C . CYS A 1 184 ? 11.975 -9.399 -16.711 1.00 98.00 184 CYS A C 1
ATOM 1379 O O . CYS A 1 184 ? 10.987 -10.100 -16.500 1.00 98.00 184 CYS A O 1
ATOM 1381 N N . ALA A 1 185 ? 12.297 -8.359 -15.942 1.00 97.88 185 ALA A N 1
ATOM 1382 C CA . ALA A 1 185 ? 11.490 -7.912 -14.805 1.00 97.88 185 ALA A CA 1
ATOM 1383 C C . ALA A 1 185 ? 10.797 -6.569 -15.069 1.00 97.88 185 ALA A C 1
ATOM 1385 O O . ALA A 1 185 ? 9.784 -6.259 -14.439 1.00 97.88 185 ALA A O 1
ATOM 1386 N N . PHE A 1 186 ? 11.324 -5.774 -16.002 1.00 98.38 186 PHE A N 1
ATOM 1387 C CA . PHE A 1 186 ? 10.774 -4.473 -16.358 1.00 98.38 186 PHE A CA 1
ATOM 1388 C C . PHE A 1 186 ? 10.827 -4.266 -17.867 1.00 98.38 186 PHE A C 1
ATOM 1390 O O . PHE A 1 186 ? 11.745 -4.732 -18.543 1.00 98.38 186 PHE A O 1
ATOM 1397 N N . TYR A 1 187 ? 9.878 -3.505 -18.394 1.00 98.38 187 TYR A N 1
ATOM 1398 C CA . TYR A 1 187 ? 9.923 -3.038 -19.771 1.00 98.38 187 TYR A CA 1
ATOM 1399 C C . TYR A 1 187 ? 9.553 -1.564 -19.838 1.00 98.38 187 TYR A C 1
ATOM 1401 O O . TYR A 1 187 ? 8.720 -1.072 -19.079 1.00 98.38 187 TYR A O 1
ATOM 1409 N N . GLN A 1 188 ? 10.189 -0.852 -20.755 1.00 97.69 188 GLN A N 1
ATOM 1410 C CA . GLN A 1 188 ? 9.950 0.558 -20.998 1.00 97.69 188 GLN A CA 1
ATOM 1411 C C . GLN A 1 188 ? 9.491 0.755 -22.428 1.00 97.69 188 GLN A C 1
ATOM 1413 O O . GLN A 1 188 ? 10.115 0.242 -23.356 1.00 97.69 188 GLN A O 1
ATOM 1418 N N . PHE A 1 189 ? 8.430 1.533 -22.598 1.00 97.56 189 PHE A N 1
ATOM 1419 C CA . PHE A 1 189 ? 7.887 1.871 -23.902 1.00 97.56 189 PHE A CA 1
ATOM 1420 C C . PHE A 1 189 ? 7.905 3.384 -24.116 1.00 97.56 189 PHE A C 1
ATOM 1422 O O . PHE A 1 189 ? 7.447 4.148 -23.268 1.00 97.56 189 PHE A O 1
ATOM 1429 N N . CYS A 1 190 ? 8.429 3.820 -25.259 1.00 94.69 190 CYS A N 1
ATOM 1430 C CA . CYS A 1 190 ? 8.385 5.210 -25.692 1.00 94.69 190 CYS A CA 1
ATOM 1431 C C . CYS A 1 190 ? 7.451 5.331 -26.897 1.00 94.69 190 CYS A C 1
ATOM 1433 O O . CYS A 1 190 ? 7.833 4.997 -28.019 1.00 94.69 190 CYS A O 1
ATOM 1435 N N . ALA A 1 191 ? 6.233 5.827 -26.672 1.00 91.19 191 ALA A N 1
ATOM 1436 C CA . ALA A 1 191 ? 5.196 5.879 -27.703 1.00 91.19 191 ALA A CA 1
ATOM 1437 C C . ALA A 1 191 ? 5.575 6.757 -28.908 1.00 91.19 191 ALA A C 1
ATOM 1439 O O . ALA A 1 191 ? 5.201 6.449 -30.033 1.00 91.19 191 ALA A O 1
ATOM 1440 N N . THR A 1 192 ? 6.334 7.836 -28.697 1.00 89.12 192 THR A N 1
ATOM 1441 C CA . THR A 1 192 ? 6.727 8.770 -29.768 1.00 89.12 192 THR A CA 1
ATOM 1442 C C . THR A 1 192 ? 7.763 8.198 -30.729 1.00 89.12 192 THR A C 1
ATOM 1444 O O . THR A 1 192 ? 7.845 8.649 -31.867 1.00 89.12 192 THR A O 1
ATOM 1447 N N . SER A 1 193 ? 8.566 7.240 -30.269 1.00 90.62 193 SER A N 1
ATOM 1448 C CA . SER A 1 193 ? 9.634 6.610 -31.051 1.00 90.62 193 SER A CA 1
ATOM 1449 C C . SER A 1 193 ? 9.377 5.128 -31.316 1.00 90.62 193 SER A C 1
ATOM 1451 O O . SER A 1 193 ? 10.266 4.448 -31.820 1.00 90.62 193 SER A O 1
ATOM 1453 N N . GLU A 1 194 ? 8.203 4.623 -30.915 1.00 94.25 194 GLU A N 1
ATOM 1454 C CA . GLU A 1 194 ? 7.816 3.207 -30.980 1.00 94.25 194 GLU A CA 1
ATOM 1455 C C . GLU A 1 194 ? 8.940 2.271 -30.504 1.00 94.25 194 GLU A C 1
ATOM 1457 O O . GLU A 1 194 ? 9.179 1.200 -31.060 1.00 94.25 194 GLU A O 1
ATOM 1462 N N . THR A 1 195 ? 9.673 2.711 -29.477 1.00 95.19 195 THR A N 1
ATOM 1463 C CA . THR A 1 195 ? 10.845 2.009 -28.951 1.00 95.19 195 THR A CA 1
ATOM 1464 C C . THR A 1 195 ? 10.466 1.254 -27.687 1.00 95.19 195 THR A C 1
ATOM 1466 O O . THR A 1 195 ? 9.851 1.813 -26.776 1.00 95.19 195 THR A O 1
ATOM 1469 N N . CYS A 1 196 ? 10.872 -0.010 -27.618 1.00 97.62 196 CYS A N 1
ATOM 1470 C CA . CYS A 1 196 ? 10.756 -0.856 -26.439 1.00 97.62 196 CYS A CA 1
ATOM 1471 C C . CYS A 1 196 ? 12.137 -1.251 -25.931 1.00 97.62 196 CYS A C 1
ATOM 1473 O O . CYS A 1 196 ? 12.952 -1.778 -26.692 1.00 97.62 196 CYS A O 1
ATOM 1475 N N . THR A 1 197 ? 12.358 -1.078 -24.634 1.00 97.94 197 THR A N 1
ATOM 1476 C CA . THR A 1 197 ? 13.560 -1.544 -23.943 1.00 97.94 197 THR A CA 1
ATOM 1477 C C . THR A 1 197 ? 13.159 -2.517 -22.844 1.00 97.94 197 THR A C 1
ATOM 1479 O O . THR A 1 197 ? 12.290 -2.213 -22.030 1.00 97.94 197 THR A O 1
ATOM 1482 N N . LEU A 1 198 ? 13.783 -3.691 -22.825 1.00 98.44 198 LEU A N 1
ATOM 1483 C CA . LEU A 1 198 ? 13.575 -4.723 -21.809 1.00 98.44 198 LEU A CA 1
ATOM 1484 C C . LEU A 1 198 ? 14.713 -4.674 -20.792 1.00 98.44 198 LEU A C 1
ATOM 1486 O O . LEU A 1 198 ? 15.874 -4.581 -21.197 1.00 98.44 198 LEU A O 1
ATOM 1490 N N . PHE A 1 199 ? 14.403 -4.796 -19.504 1.00 98.44 199 PHE A N 1
ATOM 1491 C CA . PHE A 1 199 ? 15.389 -4.749 -18.426 1.00 98.44 199 PHE A CA 1
ATOM 1492 C C . PHE A 1 199 ? 15.287 -5.963 -17.502 1.00 98.44 199 PHE A C 1
ATOM 1494 O O . PHE A 1 199 ? 14.196 -6.422 -17.151 1.00 98.44 199 PHE A O 1
ATOM 1501 N N . GLU A 1 200 ? 16.446 -6.452 -17.065 1.00 97.81 200 GLU A N 1
ATOM 1502 C CA . GLU A 1 200 ? 16.551 -7.516 -16.060 1.00 97.81 200 GLU A CA 1
ATOM 1503 C C . GLU A 1 200 ? 16.225 -7.009 -14.653 1.00 97.81 200 GLU A C 1
ATOM 1505 O O . GLU A 1 200 ? 15.650 -7.716 -13.830 1.00 97.81 200 GLU A O 1
ATOM 1510 N N . ARG A 1 201 ? 16.584 -5.756 -14.377 1.00 96.81 201 ARG A N 1
ATOM 1511 C CA . ARG A 1 201 ? 16.393 -5.081 -13.093 1.00 96.81 201 ARG A CA 1
ATOM 1512 C C . ARG A 1 201 ? 16.270 -3.573 -13.304 1.00 96.81 201 ARG A C 1
ATOM 1514 O O . ARG A 1 201 ? 16.494 -3.078 -14.403 1.00 96.81 201 ARG A O 1
ATOM 1521 N N . CYS A 1 202 ? 15.895 -2.859 -12.251 1.00 96.81 202 CYS A N 1
ATOM 1522 C CA . CYS A 1 202 ? 15.805 -1.403 -12.254 1.00 96.81 202 CYS A CA 1
ATOM 1523 C C . CYS A 1 202 ? 16.159 -0.878 -10.860 1.00 96.81 202 CYS A C 1
ATOM 1525 O O . CYS A 1 202 ? 15.291 -0.451 -10.098 1.00 96.81 202 CYS A O 1
ATOM 1527 N N . GLU A 1 203 ? 17.422 -1.016 -10.470 1.00 94.12 203 GLU A N 1
ATOM 1528 C CA . GLU A 1 203 ? 17.898 -0.584 -9.152 1.00 94.12 203 GLU A CA 1
ATOM 1529 C C . GLU A 1 203 ? 18.063 0.941 -9.087 1.00 94.12 203 GLU A C 1
ATOM 1531 O O . GLU A 1 203 ? 17.896 1.537 -8.022 1.00 94.12 203 GLU A O 1
ATOM 1536 N N . PHE A 1 204 ? 18.339 1.587 -10.225 1.00 92.00 204 PHE A N 1
ATOM 1537 C CA . PHE A 1 204 ? 18.597 3.018 -10.310 1.00 92.00 204 PHE A CA 1
ATOM 1538 C C . PHE A 1 204 ? 17.755 3.672 -11.403 1.00 92.00 204 PHE A C 1
ATOM 1540 O O . PHE A 1 204 ? 17.990 3.502 -12.597 1.00 92.00 204 PHE A O 1
ATOM 1547 N N . VAL A 1 205 ? 16.820 4.524 -10.986 1.00 92.56 205 VAL A N 1
ATOM 1548 C CA . VAL A 1 205 ? 16.087 5.392 -11.912 1.00 92.56 205 VAL A CA 1
ATOM 1549 C C . VAL A 1 205 ? 16.920 6.640 -12.192 1.00 9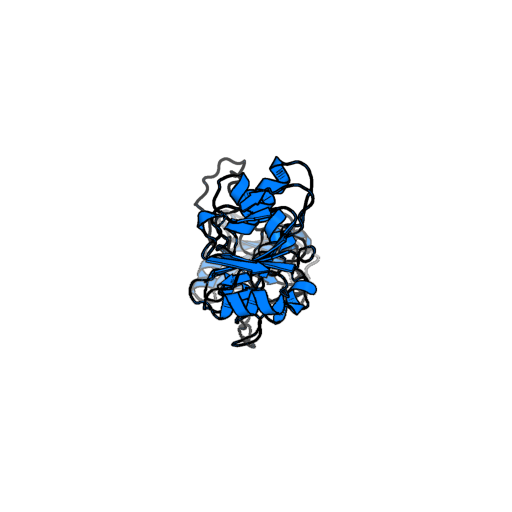2.56 205 VAL A C 1
ATOM 1551 O O . VAL A 1 205 ? 17.397 7.308 -11.273 1.00 92.56 205 VAL A O 1
ATOM 1554 N N . GLN A 1 206 ? 17.087 6.970 -13.468 1.00 90.81 206 GLN A N 1
ATOM 1555 C CA . GLN A 1 206 ? 17.858 8.114 -13.943 1.00 90.81 206 GLN A CA 1
ATOM 1556 C C . GLN A 1 206 ? 16.989 9.026 -14.802 1.00 90.81 206 GLN A C 1
ATOM 1558 O O . GLN A 1 206 ? 16.035 8.583 -15.438 1.00 90.81 206 GLN A O 1
ATOM 1563 N N . ARG A 1 207 ? 17.327 10.318 -14.834 1.00 86.94 207 ARG A N 1
ATOM 1564 C CA . ARG A 1 207 ? 16.638 11.308 -15.666 1.00 86.94 207 ARG A CA 1
ATOM 1565 C C . ARG A 1 207 ? 17.295 11.400 -17.044 1.00 86.94 207 ARG A C 1
ATOM 1567 O O . ARG A 1 207 ? 18.500 11.607 -17.145 1.00 86.94 207 ARG A O 1
ATOM 1574 N N . LEU A 1 208 ? 16.479 11.326 -18.087 1.00 84.06 208 LEU A N 1
ATOM 1575 C CA . LEU A 1 208 ? 16.844 11.576 -19.478 1.00 84.06 208 LEU A CA 1
ATOM 1576 C C . LEU A 1 208 ? 16.584 13.035 -19.885 1.00 84.06 208 LEU A C 1
ATOM 1578 O O . LEU A 1 208 ? 16.131 13.872 -19.098 1.00 84.06 208 LEU A O 1
ATOM 1582 N N . ALA A 1 209 ? 16.865 13.351 -21.150 1.00 73.69 209 ALA A N 1
ATOM 1583 C CA . ALA A 1 209 ? 16.522 14.638 -21.740 1.00 73.69 209 ALA A CA 1
ATOM 1584 C C . ALA A 1 209 ? 15.010 14.923 -21.628 1.00 73.69 209 ALA A C 1
ATOM 1586 O O . ALA A 1 209 ? 14.172 14.050 -21.838 1.00 73.69 209 ALA A O 1
ATOM 1587 N N . VAL A 1 210 ? 14.669 16.182 -21.336 1.00 65.88 210 VAL A N 1
ATOM 1588 C CA . VAL A 1 210 ? 13.340 16.647 -20.879 1.00 65.88 210 VAL A CA 1
ATOM 1589 C C . VAL A 1 210 ? 12.193 16.454 -21.890 1.00 65.88 210 VAL A C 1
ATOM 1591 O O . VAL A 1 210 ? 11.053 16.765 -21.574 1.00 65.88 210 VAL A O 1
ATOM 1594 N N . GLN A 1 211 ? 12.475 15.974 -23.104 1.00 71.94 211 GLN A N 1
ATOM 1595 C CA . GLN A 1 211 ? 11.488 15.809 -24.180 1.00 71.94 211 GLN A CA 1
ATOM 1596 C C . GLN A 1 211 ? 11.075 14.354 -24.438 1.00 71.94 211 GLN A C 1
ATOM 1598 O O . GLN A 1 211 ? 10.195 14.116 -25.261 1.00 71.94 211 GLN A O 1
ATOM 1603 N N . MET A 1 212 ? 11.691 13.380 -23.765 1.00 79.12 212 MET A N 1
ATOM 1604 C CA . MET A 1 212 ? 11.303 11.975 -23.897 1.00 79.12 212 MET A CA 1
ATOM 1605 C C . MET A 1 212 ? 10.240 11.618 -22.861 1.00 79.12 212 MET A C 1
ATOM 1607 O O . MET A 1 212 ? 10.399 11.919 -21.680 1.00 79.12 212 MET A O 1
ATOM 1611 N N . VAL A 1 213 ? 9.169 10.964 -23.308 1.00 89.50 213 VAL A N 1
ATOM 1612 C CA . VAL A 1 213 ? 8.162 10.365 -22.429 1.00 89.50 213 VAL A CA 1
ATOM 1613 C C . VAL A 1 213 ? 8.281 8.859 -22.573 1.00 89.50 213 VAL A C 1
ATOM 1615 O O . VAL A 1 213 ? 7.987 8.297 -23.628 1.00 89.50 213 VAL A O 1
ATOM 1618 N N . ASN A 1 214 ? 8.770 8.241 -21.509 1.00 93.00 214 ASN A N 1
ATOM 1619 C CA . ASN A 1 214 ? 8.909 6.808 -21.377 1.00 93.00 214 ASN A CA 1
ATOM 1620 C C . ASN A 1 214 ? 7.948 6.316 -20.307 1.00 93.00 214 ASN A C 1
ATOM 1622 O O . ASN A 1 214 ? 7.927 6.858 -19.200 1.00 93.00 214 ASN A O 1
ATOM 1626 N N . ASP A 1 215 ? 7.216 5.261 -20.628 1.00 96.44 215 ASP A N 1
ATOM 1627 C CA . ASP A 1 215 ? 6.392 4.535 -19.678 1.00 96.44 215 ASP A CA 1
ATOM 1628 C C . ASP A 1 215 ? 7.152 3.290 -19.227 1.00 96.44 215 ASP A C 1
ATOM 1630 O O . ASP A 1 215 ? 7.381 2.383 -20.029 1.00 96.44 215 ASP A O 1
ATOM 1634 N N . LEU A 1 216 ? 7.573 3.256 -17.960 1.00 97.69 216 LEU A N 1
ATOM 1635 C CA . LEU A 1 216 ? 8.193 2.072 -17.363 1.00 97.69 216 LEU A CA 1
ATOM 1636 C C . LEU A 1 216 ? 7.124 1.228 -16.679 1.00 97.69 216 LEU A C 1
ATOM 1638 O O . LEU A 1 216 ? 6.355 1.739 -15.862 1.00 97.69 216 LEU A O 1
ATOM 1642 N N . TYR A 1 217 ? 7.142 -0.070 -16.949 1.00 98.25 217 TYR A N 1
ATOM 1643 C CA . TYR A 1 217 ? 6.288 -1.059 -16.316 1.00 98.25 217 TYR A CA 1
ATOM 1644 C C . TYR A 1 217 ? 7.125 -2.126 -15.611 1.00 98.25 217 TYR A C 1
ATOM 1646 O O . TYR A 1 217 ? 8.162 -2.553 -16.123 1.00 98.25 217 TYR A O 1
ATOM 1654 N N . GLY A 1 218 ? 6.663 -2.567 -14.443 1.00 97.69 218 GLY A N 1
ATOM 1655 C CA . GLY A 1 218 ? 7.219 -3.709 -13.721 1.00 97.69 218 GLY A CA 1
ATOM 1656 C C . GLY A 1 218 ? 6.323 -4.938 -13.841 1.00 97.69 218 GLY A C 1
ATOM 1657 O O . GLY A 1 218 ? 5.107 -4.839 -13.649 1.00 97.69 218 GLY A O 1
ATOM 1658 N N . ILE A 1 219 ? 6.928 -6.096 -14.106 1.00 96.75 219 ILE A N 1
ATOM 1659 C CA . ILE A 1 219 ? 6.249 -7.395 -14.083 1.00 96.75 219 ILE A CA 1
ATOM 1660 C C . ILE A 1 219 ? 6.202 -7.890 -12.643 1.00 96.75 219 ILE A C 1
ATOM 1662 O O . ILE A 1 219 ? 7.233 -8.046 -11.984 1.00 96.75 219 ILE A O 1
ATOM 1666 N N . ALA A 1 220 ? 4.994 -8.127 -12.132 1.00 93.56 220 ALA A N 1
ATOM 1667 C CA . ALA A 1 220 ? 4.840 -8.637 -10.780 1.00 93.56 220 ALA A CA 1
ATOM 1668 C C . ALA A 1 220 ? 5.466 -10.042 -10.666 1.00 93.56 220 ALA A C 1
ATOM 1670 O O . ALA A 1 220 ? 5.197 -10.906 -11.507 1.00 93.56 220 ALA A O 1
ATOM 1671 N N . PRO A 1 221 ? 6.282 -10.303 -9.630 1.00 92.94 221 PRO A N 1
ATOM 1672 C CA . PRO A 1 221 ? 6.848 -11.626 -9.419 1.00 92.94 221 PRO A CA 1
ATOM 1673 C C . PRO A 1 221 ? 5.745 -12.645 -9.111 1.00 92.94 221 PRO A C 1
ATOM 1675 O O . PRO A 1 221 ? 4.601 -12.296 -8.822 1.00 92.94 221 PRO A O 1
ATOM 1678 N N . GLN A 1 222 ? 6.088 -13.934 -9.147 1.00 91.19 222 GLN A N 1
ATOM 1679 C CA . GLN A 1 222 ? 5.131 -14.983 -8.798 1.00 91.19 222 GLN A CA 1
ATOM 1680 C C . GLN A 1 222 ? 4.649 -14.828 -7.349 1.00 91.19 222 GLN A C 1
ATOM 1682 O O . GLN A 1 222 ? 5.453 -14.747 -6.422 1.00 91.19 222 GLN A O 1
ATOM 1687 N N . GLY A 1 223 ? 3.332 -14.828 -7.162 1.00 92.06 223 GLY A N 1
ATOM 1688 C CA . GLY A 1 223 ? 2.695 -14.717 -5.857 1.00 92.06 223 GLY A CA 1
ATOM 1689 C C . GLY A 1 223 ? 1.303 -14.109 -5.965 1.00 92.06 223 GLY A C 1
ATOM 1690 O O . GLY A 1 223 ? 0.912 -13.616 -7.026 1.00 92.06 223 GLY A O 1
ATOM 1691 N N . ASP A 1 224 ? 0.580 -14.153 -4.850 1.00 95.00 224 ASP A N 1
ATOM 1692 C CA . ASP A 1 224 ? -0.689 -13.453 -4.698 1.00 95.00 224 ASP A CA 1
ATOM 1693 C C . ASP A 1 224 ? -0.442 -12.108 -4.010 1.00 95.00 224 ASP A C 1
ATOM 1695 O O . ASP A 1 224 ? 0.283 -11.999 -3.015 1.00 95.00 224 ASP A O 1
ATOM 1699 N N . PHE A 1 225 ? -1.074 -11.074 -4.544 1.00 95.81 225 PHE A N 1
ATOM 1700 C CA . PHE A 1 225 ? -1.008 -9.714 -4.041 1.00 95.81 225 PHE A CA 1
ATOM 1701 C C . PHE A 1 225 ? -2.404 -9.223 -3.703 1.00 95.81 225 PHE A C 1
ATOM 1703 O O . PHE A 1 225 ? -3.409 -9.751 -4.183 1.00 95.81 225 PHE A O 1
ATOM 1710 N N . CYS A 1 226 ? -2.447 -8.204 -2.860 1.00 95.81 226 CYS A N 1
ATOM 1711 C CA . CYS A 1 226 ? -3.671 -7.527 -2.489 1.00 95.81 226 CYS A CA 1
ATOM 1712 C C . CYS A 1 226 ? -3.510 -6.024 -2.693 1.00 95.81 226 CYS A C 1
ATOM 1714 O O . CYS A 1 226 ? -2.431 -5.449 -2.507 1.00 95.81 226 CYS A O 1
ATOM 1716 N N . ARG A 1 227 ? -4.598 -5.404 -3.137 1.00 95.75 227 ARG A N 1
ATOM 1717 C CA . ARG A 1 227 ? -4.736 -3.972 -3.355 1.00 95.75 227 ARG A CA 1
ATOM 1718 C C . ARG A 1 227 ? -4.844 -3.271 -2.008 1.00 95.75 227 ARG A C 1
ATOM 1720 O O . ARG A 1 227 ? -5.647 -3.677 -1.165 1.00 95.75 227 ARG A O 1
ATOM 1727 N N . ILE A 1 228 ? -4.068 -2.205 -1.824 1.00 93.94 228 ILE A N 1
ATOM 1728 C CA . ILE A 1 228 ? -4.178 -1.367 -0.625 1.00 93.94 228 ILE A CA 1
ATOM 1729 C C . ILE A 1 228 ? -5.362 -0.397 -0.729 1.00 93.94 228 ILE A C 1
ATOM 1731 O O . ILE A 1 228 ? -5.746 0.004 -1.829 1.00 93.94 228 ILE A O 1
ATOM 1735 N N . ALA A 1 229 ? -5.936 -0.030 0.414 1.00 91.12 229 ALA A N 1
ATOM 1736 C CA . ALA A 1 229 ? -7.173 0.744 0.507 1.00 91.12 229 ALA A CA 1
ATOM 1737 C C . ALA A 1 229 ? -7.093 2.112 -0.188 1.00 91.12 229 ALA A C 1
ATOM 1739 O O . ALA A 1 229 ? -7.935 2.436 -1.033 1.00 91.12 229 ALA A O 1
ATOM 1740 N N . ASP A 1 230 ? -6.054 2.888 0.129 1.00 90.81 230 ASP A N 1
ATOM 1741 C CA . ASP A 1 230 ? -5.827 4.227 -0.415 1.00 90.81 230 ASP A CA 1
ATOM 1742 C C . ASP A 1 230 ? -4.324 4.453 -0.673 1.00 90.81 230 ASP A C 1
ATOM 1744 O O . ASP A 1 230 ? -3.573 4.846 0.229 1.00 90.81 230 ASP A O 1
ATOM 1748 N N . PRO A 1 231 ? -3.860 4.206 -1.912 1.00 92.56 231 PRO A N 1
ATOM 1749 C CA . PRO A 1 231 ? -2.463 4.387 -2.299 1.00 92.56 231 PRO A CA 1
ATOM 1750 C C . PRO A 1 231 ? -1.926 5.797 -2.146 1.00 92.56 231 PRO A C 1
ATOM 1752 O O . PRO A 1 231 ? -0.769 5.976 -1.759 1.00 92.56 231 PRO A O 1
ATOM 1755 N N . ASP A 1 232 ? -2.747 6.797 -2.452 1.00 89.81 232 ASP A N 1
ATOM 1756 C CA . ASP A 1 232 ? -2.317 8.187 -2.435 1.00 89.81 232 ASP A CA 1
ATOM 1757 C C . ASP A 1 232 ? -2.123 8.662 -1.000 1.00 89.81 232 ASP A C 1
ATOM 1759 O O . ASP A 1 232 ? -1.093 9.268 -0.677 1.00 89.81 232 ASP A O 1
ATOM 1763 N N . LYS A 1 233 ? -3.082 8.351 -0.122 1.00 86.94 233 LYS A N 1
ATOM 1764 C CA . LYS A 1 233 ? -2.987 8.672 1.301 1.00 86.94 233 LYS A CA 1
ATOM 1765 C C . LYS A 1 233 ? -1.879 7.866 1.975 1.00 86.94 233 LYS A C 1
ATOM 1767 O O . LYS A 1 233 ? -1.045 8.454 2.664 1.00 86.94 233 LYS A O 1
ATOM 1772 N N . CYS A 1 234 ? -1.783 6.563 1.688 1.00 87.81 234 CYS A N 1
ATOM 1773 C CA . CYS A 1 234 ? -0.684 5.711 2.152 1.00 87.81 234 CYS A CA 1
ATOM 1774 C C . CYS A 1 234 ? 0.688 6.297 1.784 1.00 87.81 234 CYS A C 1
ATOM 1776 O O . CYS A 1 234 ? 1.597 6.368 2.619 1.00 87.81 234 CYS A O 1
ATOM 1778 N N . TRP A 1 235 ? 0.850 6.760 0.541 1.00 89.25 235 TRP A N 1
ATOM 1779 C CA . TRP A 1 235 ? 2.114 7.331 0.103 1.00 89.25 235 TRP A CA 1
ATOM 1780 C C . TRP A 1 235 ? 2.442 8.638 0.823 1.00 89.25 235 TRP A C 1
ATOM 1782 O O . TRP A 1 235 ? 3.524 8.775 1.392 1.00 89.25 235 TRP A O 1
ATOM 1792 N N . LYS A 1 236 ? 1.511 9.599 0.813 1.00 85.44 236 LYS A N 1
ATOM 1793 C CA . LYS A 1 236 ? 1.738 10.959 1.328 1.00 85.44 236 LYS A CA 1
ATOM 1794 C C . LYS A 1 236 ? 1.948 10.993 2.838 1.00 85.44 236 LYS A C 1
ATOM 1796 O O . LYS A 1 236 ? 2.810 11.731 3.317 1.00 85.44 236 LYS A O 1
ATOM 1801 N N . GLU A 1 237 ? 1.162 10.226 3.584 1.00 80.88 237 GLU A N 1
ATOM 1802 C CA . GLU A 1 237 ? 1.141 10.315 5.044 1.00 80.88 237 GLU A CA 1
ATOM 1803 C C . GLU A 1 237 ? 2.160 9.389 5.708 1.00 80.88 237 GLU A C 1
ATOM 1805 O O . GLU A 1 237 ? 2.633 9.707 6.799 1.00 80.88 237 GLU A O 1
ATOM 1810 N N . ILE A 1 238 ? 2.535 8.286 5.050 1.00 82.62 238 ILE A N 1
ATOM 1811 C CA . ILE A 1 238 ? 3.248 7.180 5.704 1.00 82.62 238 ILE A CA 1
ATOM 1812 C C . ILE A 1 238 ? 4.542 6.851 4.974 1.00 82.62 238 ILE A C 1
ATOM 1814 O O . ILE A 1 238 ? 5.625 7.101 5.506 1.00 82.62 238 ILE A O 1
ATOM 1818 N N . ARG A 1 239 ? 4.460 6.347 3.736 1.00 86.38 239 ARG A N 1
ATOM 1819 C CA . ARG A 1 239 ? 5.646 5.879 2.991 1.00 86.38 239 ARG A CA 1
ATOM 1820 C C . ARG A 1 239 ? 6.642 7.000 2.748 1.00 86.38 239 ARG A C 1
ATOM 1822 O O . ARG A 1 239 ? 7.819 6.859 3.070 1.00 86.38 239 ARG A O 1
ATOM 1829 N N . ARG A 1 240 ? 6.159 8.140 2.242 1.00 85.50 240 ARG A N 1
ATOM 1830 C CA . ARG A 1 240 ? 7.011 9.287 1.932 1.00 85.50 240 ARG A CA 1
ATOM 1831 C C . ARG A 1 240 ? 7.699 9.833 3.168 1.00 85.50 240 ARG A C 1
ATOM 1833 O O . ARG A 1 240 ? 8.880 10.157 3.128 1.00 85.50 240 ARG A O 1
ATOM 1840 N N . ARG A 1 241 ? 6.979 9.889 4.288 1.00 82.25 241 ARG A N 1
ATOM 1841 C CA . ARG A 1 241 ? 7.569 10.295 5.563 1.00 82.25 241 ARG A CA 1
ATOM 1842 C C . ARG A 1 241 ? 8.634 9.310 6.021 1.00 82.25 241 ARG A C 1
ATOM 1844 O O . ARG A 1 241 ? 9.693 9.767 6.418 1.00 82.25 241 ARG A O 1
ATOM 1851 N N . SER A 1 242 ? 8.375 8.006 5.934 1.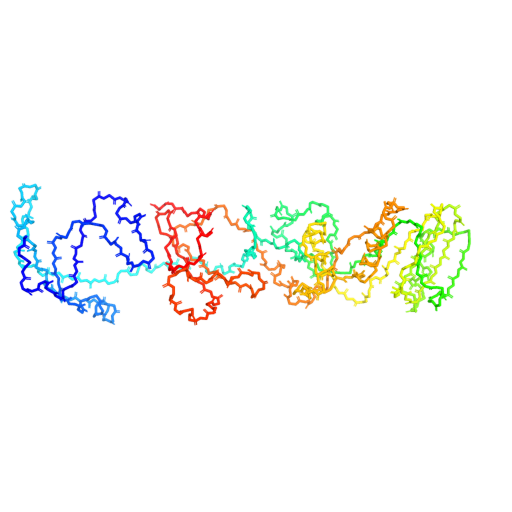00 80.50 242 SER A N 1
ATOM 1852 C CA . SER A 1 242 ? 9.309 6.963 6.366 1.00 80.50 242 SER A CA 1
ATOM 1853 C C . SER A 1 242 ? 10.639 7.008 5.613 1.00 80.50 242 SER A C 1
ATOM 1855 O O . SER A 1 242 ? 11.694 7.010 6.250 1.00 80.50 242 SER A O 1
ATOM 1857 N N . TYR A 1 243 ? 10.620 7.120 4.279 1.00 82.25 243 TYR A N 1
ATOM 1858 C CA . TYR A 1 243 ? 11.881 7.161 3.533 1.00 82.25 243 TYR A CA 1
ATOM 1859 C C . TYR A 1 243 ? 12.605 8.512 3.680 1.00 82.25 243 TYR A C 1
ATOM 1861 O O . TYR A 1 243 ? 13.834 8.539 3.696 1.00 82.25 243 TYR A O 1
ATOM 1869 N N . LEU A 1 244 ? 11.882 9.632 3.839 1.00 81.56 244 LEU A N 1
ATOM 1870 C CA . LEU A 1 244 ? 12.496 10.947 4.082 1.00 81.56 244 LEU A CA 1
ATOM 1871 C C . LEU A 1 244 ? 13.062 11.092 5.502 1.00 81.56 244 LEU A C 1
ATOM 1873 O O . LEU A 1 244 ? 14.042 11.805 5.701 1.00 81.56 244 LEU A O 1
ATOM 1877 N N . SER A 1 245 ? 12.448 10.448 6.497 1.00 76.88 245 SER A N 1
ATOM 1878 C CA . SER A 1 245 ? 12.862 10.530 7.902 1.00 76.88 245 SER A CA 1
ATOM 1879 C C . SER A 1 245 ? 13.924 9.501 8.290 1.00 76.88 245 SER A C 1
ATOM 1881 O O . SER A 1 245 ? 14.342 9.484 9.448 1.00 76.88 245 SER A O 1
ATOM 1883 N N . LEU A 1 246 ? 14.325 8.619 7.361 1.00 67.06 246 LEU A N 1
ATOM 1884 C CA . LEU A 1 246 ? 15.177 7.449 7.616 1.00 67.06 246 LEU A CA 1
ATOM 1885 C C . LEU A 1 246 ? 14.659 6.559 8.763 1.00 67.06 246 LEU A C 1
ATOM 1887 O O . LEU A 1 246 ? 15.415 5.780 9.342 1.00 67.06 246 LEU A O 1
ATOM 1891 N N . THR A 1 247 ? 13.374 6.678 9.108 1.00 67.25 247 THR A N 1
ATOM 1892 C CA . THR A 1 247 ? 12.730 5.879 10.150 1.00 67.25 247 THR A CA 1
ATOM 1893 C C . THR A 1 247 ? 11.922 4.785 9.458 1.00 67.25 247 THR A C 1
ATOM 1895 O O . THR A 1 247 ? 10.971 5.116 8.740 1.00 67.25 247 THR A O 1
ATOM 1898 N N . PRO A 1 248 ? 12.281 3.500 9.628 1.00 64.75 248 PRO A N 1
ATOM 1899 C CA . PRO A 1 248 ? 11.559 2.399 9.002 1.00 64.75 248 PRO A CA 1
ATOM 1900 C C . PRO A 1 248 ? 10.072 2.433 9.370 1.00 64.75 248 PRO A C 1
ATOM 1902 O O . PRO A 1 248 ? 9.725 2.643 10.530 1.00 64.75 248 PRO A O 1
ATOM 1905 N N . SER A 1 249 ? 9.203 2.251 8.379 1.00 71.19 249 SER A N 1
ATOM 1906 C CA . SER A 1 249 ? 7.770 2.051 8.597 1.00 71.19 249 SER A CA 1
ATOM 1907 C C . SER A 1 249 ? 7.510 0.600 8.992 1.00 71.19 249 SER A C 1
ATOM 1909 O O . SER A 1 249 ? 8.130 -0.305 8.435 1.00 71.19 249 SER A O 1
ATOM 1911 N N . ASP A 1 250 ? 6.546 0.363 9.883 1.00 72.44 250 ASP A N 1
ATOM 1912 C CA . ASP A 1 250 ? 6.070 -0.996 10.188 1.00 72.44 250 ASP A CA 1
ATOM 1913 C C . ASP A 1 250 ? 5.198 -1.587 9.071 1.00 72.44 250 ASP A C 1
ATOM 1915 O O . ASP A 1 250 ? 4.795 -2.750 9.128 1.00 72.44 250 ASP A O 1
ATOM 1919 N N . VAL A 1 251 ? 4.874 -0.788 8.051 1.00 81.44 251 VAL A N 1
ATOM 1920 C CA . VAL A 1 251 ? 4.103 -1.239 6.899 1.00 81.44 251 VAL A CA 1
ATOM 1921 C C . VAL A 1 251 ? 5.022 -2.058 5.973 1.00 81.44 251 VAL A C 1
ATOM 1923 O O . VAL A 1 251 ? 6.048 -1.539 5.522 1.00 81.44 251 VAL A O 1
ATOM 1926 N N . PRO A 1 252 ? 4.662 -3.308 5.614 1.00 87.06 252 PRO A N 1
ATOM 1927 C CA . PRO A 1 252 ? 5.472 -4.147 4.728 1.00 87.06 252 PRO A CA 1
ATOM 1928 C C . PRO A 1 252 ? 5.743 -3.472 3.393 1.00 87.06 252 PRO A C 1
ATOM 1930 O O . PRO A 1 252 ? 4.907 -2.709 2.924 1.00 87.06 252 PRO A O 1
ATOM 1933 N N . ARG A 1 253 ? 6.860 -3.780 2.736 1.00 90.69 253 ARG A N 1
ATOM 1934 C CA . ARG A 1 253 ? 7.169 -3.187 1.427 1.00 90.69 253 ARG A CA 1
ATOM 1935 C C . ARG A 1 253 ? 6.114 -3.551 0.380 1.00 90.69 253 ARG A C 1
ATOM 1937 O O . ARG A 1 253 ? 5.647 -4.692 0.347 1.00 90.69 253 ARG A O 1
ATOM 1944 N N . CYS A 1 254 ? 5.751 -2.602 -0.474 1.00 93.19 254 CYS A N 1
ATOM 1945 C CA . CYS A 1 254 ? 4.907 -2.889 -1.636 1.00 93.19 254 CYS A CA 1
ATOM 1946 C C . CYS A 1 254 ? 5.706 -3.279 -2.874 1.00 93.19 254 CYS A C 1
ATOM 1948 O O . CYS A 1 254 ? 6.929 -3.133 -2.930 1.00 93.19 254 CYS A O 1
ATOM 1950 N N . LEU A 1 255 ? 4.988 -3.792 -3.875 1.00 94.94 255 LEU A N 1
ATOM 1951 C CA . LEU A 1 255 ? 5.550 -4.038 -5.196 1.00 94.94 255 LEU A CA 1
ATOM 1952 C C . LEU A 1 255 ? 6.189 -2.761 -5.741 1.00 94.94 255 LEU A C 1
ATOM 1954 O O . LEU A 1 255 ? 5.574 -1.705 -5.682 1.00 94.94 255 LEU A O 1
ATOM 1958 N N . PHE A 1 256 ? 7.418 -2.878 -6.242 1.00 96.06 256 PHE A N 1
ATOM 1959 C CA . PHE A 1 256 ? 8.190 -1.795 -6.865 1.00 96.06 256 PHE A CA 1
ATOM 1960 C C . PHE A 1 256 ? 8.418 -0.544 -5.994 1.00 96.06 256 PHE A C 1
ATOM 1962 O O . PHE A 1 256 ? 8.634 0.552 -6.510 1.00 96.06 256 PHE A O 1
ATOM 1969 N N . GLU A 1 257 ? 8.394 -0.691 -4.662 1.00 93.75 257 GLU A N 1
ATOM 1970 C CA . GLU A 1 257 ? 8.569 0.430 -3.726 1.00 93.75 257 GLU A CA 1
ATOM 1971 C C . GLU A 1 257 ? 9.865 1.219 -3.967 1.00 93.75 257 GLU A C 1
ATOM 1973 O O . GLU A 1 257 ? 9.852 2.448 -3.914 1.00 93.75 257 GLU A O 1
ATOM 1978 N N . ASP A 1 258 ? 10.966 0.531 -4.281 1.00 92.94 258 ASP A N 1
ATOM 1979 C CA . ASP A 1 258 ? 12.256 1.163 -4.579 1.00 92.94 258 ASP A CA 1
ATOM 1980 C C . ASP A 1 258 ? 12.176 2.090 -5.796 1.00 92.94 258 ASP A C 1
ATOM 1982 O O . ASP A 1 258 ? 12.665 3.221 -5.753 1.00 92.94 258 ASP A O 1
ATOM 1986 N N . GLN A 1 259 ? 11.492 1.661 -6.858 1.00 95.25 259 GLN A N 1
ATOM 1987 C CA . GLN A 1 259 ? 11.349 2.457 -8.073 1.00 95.25 259 GLN A CA 1
ATOM 1988 C C . GLN A 1 259 ? 10.387 3.636 -7.864 1.00 95.25 259 GLN A C 1
ATOM 1990 O O . GLN A 1 259 ? 10.660 4.739 -8.344 1.00 95.25 259 GLN A O 1
ATOM 1995 N N . TYR A 1 260 ? 9.308 3.450 -7.092 1.00 94.12 260 TYR A N 1
ATOM 1996 C CA . TYR A 1 260 ? 8.422 4.551 -6.695 1.00 94.12 260 TYR A CA 1
ATOM 1997 C C . TYR A 1 260 ? 9.165 5.603 -5.861 1.00 94.12 260 TYR A C 1
ATOM 1999 O O . TYR A 1 260 ? 9.038 6.801 -6.125 1.00 94.12 260 TYR A O 1
ATOM 2007 N N . ASN A 1 261 ? 9.982 5.167 -4.895 1.00 91.75 261 ASN A N 1
ATOM 2008 C CA . ASN A 1 261 ? 10.809 6.051 -4.071 1.00 91.75 261 ASN A CA 1
ATOM 2009 C C . ASN A 1 261 ? 11.813 6.829 -4.931 1.00 91.75 261 ASN A C 1
ATOM 2011 O O . ASN A 1 261 ? 11.937 8.044 -4.782 1.00 91.75 261 ASN A O 1
ATOM 2015 N N . ALA A 1 262 ? 12.505 6.147 -5.849 1.00 92.12 262 ALA A N 1
ATOM 2016 C CA . ALA A 1 262 ? 13.482 6.769 -6.737 1.00 92.12 262 ALA A CA 1
ATOM 2017 C C . ALA A 1 262 ? 12.834 7.819 -7.655 1.00 92.12 262 ALA A C 1
ATOM 2019 O O . ALA A 1 262 ? 13.350 8.930 -7.784 1.00 92.12 262 ALA A O 1
ATOM 2020 N N . CYS A 1 263 ? 11.672 7.509 -8.236 1.00 91.81 263 CYS A N 1
ATOM 2021 C CA . CYS A 1 263 ? 10.927 8.454 -9.063 1.00 91.81 263 CYS A CA 1
ATOM 2022 C C . CYS A 1 263 ? 10.482 9.690 -8.259 1.00 91.81 263 CYS A C 1
ATOM 2024 O O . CYS A 1 263 ? 10.743 10.824 -8.669 1.00 91.81 263 CYS A O 1
ATOM 2026 N N . ASP A 1 264 ? 9.869 9.494 -7.084 1.00 91.06 264 ASP A N 1
ATOM 2027 C CA . ASP A 1 264 ? 9.399 10.601 -6.238 1.00 91.06 264 ASP A CA 1
ATOM 2028 C C . ASP A 1 264 ? 10.571 11.471 -5.746 1.00 91.06 264 ASP A C 1
ATOM 2030 O O . ASP A 1 264 ? 10.475 12.699 -5.726 1.00 91.06 264 ASP A O 1
ATOM 2034 N N . ALA A 1 265 ? 11.719 10.862 -5.430 1.00 89.38 265 ALA A N 1
ATOM 2035 C CA . ALA A 1 265 ? 12.941 11.585 -5.086 1.00 89.38 265 ALA A CA 1
ATOM 2036 C C . ALA A 1 265 ? 13.459 12.445 -6.253 1.00 89.38 265 ALA A C 1
ATOM 2038 O O . ALA A 1 265 ? 13.803 13.610 -6.048 1.00 89.38 265 ALA A O 1
ATOM 2039 N N . LEU A 1 266 ? 13.470 11.922 -7.485 1.00 88.75 266 LEU A N 1
ATOM 2040 C CA . LEU A 1 266 ? 13.873 12.689 -8.670 1.00 88.75 266 LEU A CA 1
ATOM 2041 C C . LEU A 1 266 ? 12.939 13.876 -8.941 1.00 88.75 266 LEU A C 1
ATOM 2043 O O . LEU A 1 266 ? 13.414 14.963 -9.294 1.00 88.75 266 LEU A O 1
ATOM 2047 N N . GLN A 1 267 ? 11.628 13.706 -8.756 1.00 87.38 267 GLN A N 1
ATOM 2048 C CA . GLN A 1 267 ? 10.671 14.812 -8.857 1.00 87.38 267 GLN A CA 1
ATOM 2049 C C . GLN A 1 267 ? 10.958 15.899 -7.814 1.00 87.38 267 GLN A C 1
ATOM 2051 O O . GLN A 1 267 ? 11.006 17.081 -8.153 1.00 87.38 267 GLN A O 1
ATOM 2056 N N . GLN A 1 268 ? 11.237 15.510 -6.567 1.00 86.31 268 GLN A N 1
ATOM 2057 C CA . GLN A 1 268 ? 11.562 16.458 -5.499 1.00 86.31 268 GLN A CA 1
ATOM 2058 C C . GLN A 1 268 ? 12.873 17.215 -5.739 1.00 86.31 268 GLN A C 1
ATOM 2060 O O . GLN A 1 268 ? 12.920 18.424 -5.529 1.00 86.31 268 GLN A O 1
ATOM 2065 N N . ILE A 1 269 ? 13.927 16.527 -6.191 1.00 84.44 269 ILE A N 1
ATOM 2066 C CA . ILE A 1 269 ? 15.242 17.139 -6.439 1.00 84.44 269 ILE A CA 1
ATOM 2067 C C . ILE A 1 269 ? 15.186 18.096 -7.631 1.00 84.44 269 ILE A C 1
ATOM 2069 O O . ILE A 1 269 ? 15.785 19.168 -7.601 1.00 84.44 269 ILE A O 1
ATOM 2073 N N . SER A 1 270 ? 14.491 17.705 -8.702 1.00 78.12 270 SER A N 1
ATOM 2074 C CA . SER A 1 270 ? 14.464 18.495 -9.934 1.00 78.12 270 SER A CA 1
ATOM 2075 C C . SER A 1 270 ? 13.616 19.762 -9.835 1.00 78.12 270 SER A C 1
ATOM 2077 O O . SER A 1 270 ? 13.805 20.660 -10.655 1.00 78.12 270 SER A O 1
ATOM 2079 N N . GLY A 1 271 ? 12.686 19.837 -8.874 1.00 70.75 271 GLY A N 1
ATOM 2080 C CA . GLY A 1 271 ? 11.767 20.967 -8.700 1.00 70.75 271 GLY A CA 1
ATOM 2081 C C . GLY A 1 271 ? 10.825 21.204 -9.889 1.00 70.75 271 GLY A C 1
ATOM 2082 O O . GLY A 1 271 ? 10.113 22.204 -9.913 1.00 70.75 271 GLY A O 1
ATOM 2083 N N . VAL A 1 272 ? 10.831 20.307 -10.880 1.00 69.81 272 VAL A N 1
ATOM 2084 C CA . VAL A 1 272 ? 10.032 20.369 -12.104 1.00 69.81 272 VAL A CA 1
ATOM 2085 C C . VAL A 1 272 ? 9.342 19.023 -12.264 1.00 69.81 272 VAL A C 1
ATOM 2087 O O . VAL A 1 272 ? 10.008 17.993 -12.380 1.00 69.81 272 VAL A O 1
ATOM 2090 N N . GLU A 1 273 ? 8.013 19.030 -12.318 1.00 68.19 273 GLU A N 1
ATOM 2091 C CA . GLU A 1 273 ? 7.208 17.848 -12.638 1.00 68.19 273 GLU A CA 1
ATOM 2092 C C . GLU A 1 273 ? 7.375 17.503 -14.124 1.00 68.19 273 GLU A C 1
ATOM 2094 O O . GLU A 1 273 ? 6.558 17.847 -14.971 1.00 68.19 273 GLU A O 1
ATOM 2099 N N . ALA A 1 274 ? 8.499 16.871 -14.467 1.00 78.12 274 ALA A N 1
ATOM 2100 C CA . ALA A 1 274 ? 8.801 16.480 -15.840 1.00 78.12 274 ALA A CA 1
ATOM 2101 C C . ALA A 1 274 ? 8.074 15.187 -16.267 1.00 78.12 274 ALA A C 1
ATOM 2103 O O . ALA A 1 274 ? 8.179 14.790 -17.420 1.00 78.12 274 ALA A O 1
ATOM 2104 N N . GLY A 1 275 ? 7.350 14.536 -15.354 1.00 85.94 275 GLY A N 1
ATOM 2105 C CA . GLY A 1 275 ? 6.606 13.298 -15.576 1.00 85.94 275 GLY A CA 1
ATOM 2106 C C . GLY A 1 275 ? 5.696 12.969 -14.390 1.00 85.94 275 GLY A C 1
ATOM 2107 O O . GLY A 1 275 ? 5.560 13.775 -13.472 1.00 85.94 275 GLY A O 1
ATOM 2108 N N . THR A 1 276 ? 5.111 11.774 -14.378 1.00 91.62 276 THR A N 1
ATOM 2109 C CA . THR A 1 276 ? 4.235 11.254 -13.322 1.00 91.62 276 THR A CA 1
ATOM 2110 C C . THR A 1 276 ? 4.822 9.991 -12.698 1.00 91.62 276 THR A C 1
ATOM 2112 O O . THR A 1 276 ? 5.072 9.013 -13.401 1.00 91.62 276 THR A O 1
ATOM 2115 N N . CYS A 1 277 ? 4.995 9.986 -11.376 1.00 92.12 277 CYS A N 1
ATOM 2116 C CA . CYS A 1 277 ? 5.342 8.788 -10.613 1.00 92.12 277 CYS A CA 1
ATOM 2117 C C . CYS A 1 277 ? 4.069 8.122 -10.094 1.00 92.12 277 CYS A C 1
ATOM 2119 O O . CYS A 1 277 ? 3.273 8.767 -9.402 1.00 92.12 277 CYS A O 1
ATOM 2121 N N . SER A 1 278 ? 3.894 6.838 -10.393 1.00 93.50 278 SER A N 1
ATOM 2122 C CA . SER A 1 278 ? 2.833 6.040 -9.786 1.00 93.50 278 SER A CA 1
ATOM 2123 C C . SER A 1 278 ? 3.121 5.798 -8.302 1.00 93.50 278 SER A C 1
ATOM 2125 O O . SER A 1 278 ? 4.189 6.132 -7.777 1.00 93.50 278 SER A O 1
ATOM 2127 N N . ARG A 1 279 ? 2.129 5.255 -7.596 1.00 91.69 279 ARG A N 1
ATOM 2128 C CA . ARG A 1 279 ? 2.202 4.999 -6.157 1.00 91.69 279 ARG A CA 1
ATOM 2129 C C . ARG A 1 279 ? 2.237 3.511 -5.871 1.00 91.69 279 ARG A C 1
ATOM 2131 O O . ARG A 1 279 ? 1.781 2.693 -6.656 1.00 91.69 279 ARG A O 1
ATOM 2138 N N . CYS A 1 280 ? 2.729 3.203 -4.684 1.00 89.81 280 CYS A N 1
ATOM 2139 C CA . CYS A 1 280 ? 2.602 1.914 -4.027 1.00 89.81 280 CYS A CA 1
ATOM 2140 C C . CYS A 1 280 ? 1.161 1.387 -4.128 1.00 89.81 280 CYS A C 1
ATOM 2142 O O . CYS A 1 280 ? 0.282 1.929 -3.472 1.00 89.81 280 CYS A O 1
ATOM 2144 N N . GLU A 1 281 ? 0.895 0.379 -4.964 1.00 94.81 281 GLU A N 1
ATOM 2145 C CA . GLU A 1 281 ? -0.482 -0.053 -5.238 1.00 94.81 281 GLU A CA 1
ATOM 2146 C C . GLU A 1 281 ? -0.864 -1.387 -4.580 1.00 94.81 281 GLU A C 1
ATOM 2148 O O . GLU A 1 281 ? -2.031 -1.577 -4.227 1.00 94.81 281 GLU A O 1
ATOM 2153 N N . TYR A 1 282 ? 0.098 -2.295 -4.407 1.00 96.25 282 TYR A N 1
ATOM 2154 C CA . TYR A 1 282 ? -0.158 -3.665 -3.968 1.00 96.25 282 TYR A CA 1
ATOM 2155 C C . TYR A 1 282 ? 0.937 -4.170 -3.030 1.00 96.25 282 TYR A C 1
ATOM 2157 O O . TYR A 1 282 ? 2.117 -3.868 -3.217 1.00 96.25 282 TYR A O 1
ATOM 2165 N N . ILE A 1 283 ? 0.553 -4.991 -2.057 1.00 95.56 283 ILE A N 1
ATOM 2166 C CA . ILE A 1 283 ? 1.469 -5.702 -1.153 1.00 95.56 283 ILE A CA 1
ATOM 2167 C C . ILE A 1 283 ? 1.245 -7.210 -1.267 1.00 95.56 283 ILE A C 1
ATOM 2169 O O . ILE A 1 283 ? 0.237 -7.662 -1.810 1.00 95.56 283 ILE A O 1
ATOM 2173 N N . ASN A 1 284 ? 2.190 -8.001 -0.759 1.00 95.19 284 ASN A N 1
ATOM 2174 C CA . ASN A 1 284 ? 2.047 -9.453 -0.727 1.00 95.19 284 ASN A CA 1
ATOM 2175 C C . ASN A 1 284 ? 0.843 -9.854 0.151 1.00 95.19 284 ASN A C 1
ATOM 2177 O O . ASN A 1 284 ? 0.804 -9.528 1.345 1.00 95.19 284 ASN A O 1
ATOM 2181 N N . ALA A 1 285 ? -0.109 -10.581 -0.442 1.00 94.12 285 ALA A N 1
ATOM 2182 C CA . ALA A 1 285 ? -1.341 -10.997 0.221 1.00 94.12 285 ALA A CA 1
ATOM 2183 C C . ALA A 1 285 ? -1.096 -11.995 1.360 1.00 94.12 285 ALA A C 1
ATOM 2185 O O . ALA A 1 285 ? -1.874 -12.038 2.309 1.00 94.12 285 ALA A O 1
ATOM 2186 N N . SER A 1 286 ? 0.006 -12.752 1.315 1.00 92.38 286 SER A N 1
ATOM 2187 C CA . SER A 1 286 ? 0.374 -13.703 2.368 1.00 92.38 286 SER A CA 1
ATOM 2188 C C . SER A 1 286 ? 1.031 -13.046 3.585 1.00 92.38 286 SER A C 1
ATOM 2190 O O . SER A 1 286 ? 1.406 -13.744 4.527 1.00 92.38 286 SER A O 1
ATOM 2192 N N . SER A 1 287 ? 1.243 -11.725 3.574 1.00 91.00 287 SER A N 1
ATOM 2193 C CA . SER A 1 287 ? 1.803 -11.027 4.733 1.00 91.00 287 SER A CA 1
ATOM 2194 C C . SER A 1 287 ? 0.796 -10.981 5.889 1.00 91.00 287 SER A C 1
ATOM 2196 O O . SER A 1 287 ? -0.414 -10.855 5.685 1.00 91.00 287 SER A O 1
ATOM 2198 N N . GLU A 1 288 ? 1.292 -11.048 7.128 1.00 86.94 288 GLU A N 1
ATOM 2199 C CA . GLU A 1 288 ? 0.444 -10.955 8.327 1.00 86.94 288 GLU A CA 1
ATOM 2200 C C . GLU A 1 288 ? -0.337 -9.631 8.356 1.00 86.94 288 GLU A C 1
ATOM 2202 O O . GLU A 1 288 ? -1.516 -9.602 8.700 1.00 86.94 288 GLU A O 1
ATOM 2207 N N . TYR A 1 289 ? 0.303 -8.542 7.924 1.00 85.38 289 TYR A N 1
ATOM 2208 C CA . TYR A 1 289 ? -0.311 -7.222 7.802 1.00 85.38 289 TYR A CA 1
ATOM 2209 C C . TYR A 1 289 ? -1.478 -7.212 6.803 1.00 85.38 289 TYR A C 1
ATOM 2211 O O . TYR A 1 289 ? -2.560 -6.730 7.134 1.00 85.38 289 TYR A O 1
ATOM 2219 N N . ALA A 1 290 ? -1.295 -7.796 5.610 1.00 89.75 290 ALA A N 1
ATOM 2220 C CA . ALA A 1 290 ? -2.363 -7.928 4.620 1.00 89.75 290 ALA A CA 1
ATOM 2221 C C . ALA A 1 290 ? -3.526 -8.772 5.151 1.00 89.75 290 ALA A C 1
ATOM 2223 O O . ALA A 1 290 ? -4.681 -8.366 5.048 1.00 89.75 290 ALA A O 1
ATOM 2224 N N . THR A 1 291 ? -3.215 -9.915 5.769 1.00 87.88 291 THR A N 1
ATOM 2225 C CA . THR A 1 291 ? -4.217 -10.830 6.332 1.00 87.88 291 THR A CA 1
ATOM 2226 C C . THR A 1 291 ? -5.059 -10.140 7.405 1.00 87.88 291 THR A C 1
ATOM 2228 O O . THR A 1 291 ? -6.284 -10.234 7.377 1.00 87.88 291 THR A O 1
ATOM 2231 N N . LYS A 1 292 ? -4.421 -9.388 8.313 1.00 83.69 292 LYS A N 1
ATOM 2232 C CA . LYS A 1 292 ? -5.122 -8.592 9.332 1.00 83.69 292 LYS A CA 1
ATOM 2233 C C . LYS A 1 292 ? -6.001 -7.513 8.708 1.00 83.69 292 LYS A C 1
ATOM 2235 O O . LYS A 1 292 ? -7.136 -7.351 9.140 1.00 83.69 292 LYS A O 1
ATOM 2240 N N . GLY A 1 293 ? -5.499 -6.801 7.699 1.00 85.38 293 GLY A N 1
ATOM 2241 C CA . GLY A 1 293 ? -6.266 -5.796 6.962 1.00 85.38 293 GLY A CA 1
ATOM 2242 C C . GLY A 1 293 ? -7.534 -6.371 6.325 1.00 85.38 293 GLY A C 1
ATOM 2243 O O . GLY A 1 293 ? -8.627 -5.843 6.511 1.00 85.38 293 GLY A O 1
ATOM 2244 N N . MET A 1 294 ? -7.409 -7.515 5.647 1.00 88.69 294 MET A N 1
ATOM 2245 C CA . MET A 1 294 ? -8.526 -8.165 4.952 1.00 88.69 294 MET A CA 1
ATOM 2246 C C . MET A 1 294 ? -9.593 -8.750 5.889 1.00 88.69 294 MET A C 1
ATOM 2248 O O . MET A 1 294 ? -10.731 -8.935 5.469 1.00 88.69 294 MET A O 1
ATOM 2252 N N . GLN A 1 295 ? -9.249 -9.031 7.149 1.00 85.44 295 GLN A N 1
ATOM 2253 C CA . GLN A 1 295 ? -10.191 -9.504 8.172 1.00 85.44 295 GLN A CA 1
ATOM 2254 C C . GLN A 1 295 ? -10.975 -8.373 8.847 1.00 85.44 295 GLN A C 1
ATOM 2256 O O . GLN A 1 295 ? -11.930 -8.650 9.578 1.00 85.44 295 GLN A O 1
ATOM 2261 N N . LYS A 1 296 ? -10.571 -7.114 8.640 1.00 83.69 296 LYS A N 1
ATOM 2262 C CA . LYS A 1 296 ? -11.256 -5.969 9.233 1.00 83.69 296 LYS A CA 1
ATOM 2263 C C . LYS A 1 296 ? -12.611 -5.757 8.582 1.00 83.69 296 LYS A C 1
ATOM 2265 O O . LYS A 1 296 ? -12.787 -5.960 7.380 1.00 83.69 296 LYS A O 1
ATOM 2270 N N . VAL A 1 297 ? -13.560 -5.336 9.406 1.00 82.12 297 VAL A N 1
ATOM 2271 C CA . VAL A 1 297 ? -14.900 -4.952 8.970 1.00 82.12 297 VAL A CA 1
ATOM 2272 C C . VAL A 1 297 ? -15.176 -3.489 9.317 1.00 82.12 297 VAL A C 1
ATOM 2274 O O . VAL A 1 297 ? -14.610 -2.971 10.291 1.00 82.12 297 VAL A O 1
ATOM 2277 N N . PRO A 1 298 ? -16.069 -2.817 8.563 1.00 78.50 298 PRO A N 1
ATOM 2278 C CA . PRO A 1 298 ? -16.531 -1.484 8.908 1.00 78.50 298 PRO A CA 1
ATOM 2279 C C . PRO A 1 298 ? -17.047 -1.417 10.334 1.00 78.50 298 PRO A C 1
ATOM 2281 O O . PRO A 1 298 ? -17.741 -2.320 10.811 1.00 78.50 298 PRO A O 1
ATOM 2284 N N . LEU A 1 299 ? -16.709 -0.322 11.011 1.00 73.31 299 LEU A N 1
ATOM 2285 C CA . LEU A 1 299 ? -17.241 -0.070 12.332 1.00 73.31 299 LEU A CA 1
ATOM 2286 C C . LEU A 1 299 ? -18.753 0.187 12.214 1.00 73.31 299 LEU A C 1
ATOM 2288 O O . LEU A 1 299 ? -19.162 1.002 11.381 1.00 73.31 299 LEU A O 1
ATOM 2292 N N . PRO A 1 300 ? -19.602 -0.481 13.011 1.00 74.06 300 PRO A N 1
ATOM 2293 C CA . PRO A 1 300 ? -21.028 -0.202 12.989 1.00 74.06 300 PRO A CA 1
ATOM 2294 C C . PRO A 1 300 ? -21.296 1.223 13.483 1.00 74.06 300 PRO A C 1
ATOM 2296 O O . PRO A 1 300 ? -20.623 1.724 14.384 1.00 74.06 300 PRO A O 1
ATOM 2299 N N . ALA A 1 301 ? -22.324 1.864 12.923 1.00 72.75 301 ALA A N 1
ATOM 2300 C CA . ALA A 1 301 ? -22.718 3.215 13.322 1.00 72.75 301 ALA A CA 1
ATOM 2301 C C . ALA A 1 301 ? -23.177 3.286 14.790 1.00 72.75 301 ALA A C 1
ATOM 2303 O O . ALA A 1 301 ? -22.998 4.311 15.440 1.00 72.75 301 ALA A O 1
ATOM 2304 N N . MET A 1 302 ? -23.762 2.201 15.308 1.00 72.25 302 MET A N 1
ATOM 2305 C CA . MET A 1 302 ? -24.182 2.063 16.700 1.00 72.25 302 MET A CA 1
ATOM 2306 C C . MET A 1 302 ? -23.907 0.650 17.203 1.00 72.25 302 MET A C 1
ATOM 2308 O O . MET A 1 302 ? -24.140 -0.328 16.490 1.00 72.25 302 MET A O 1
ATOM 2312 N N . PHE A 1 303 ? -23.464 0.553 18.451 1.00 78.88 303 PHE A N 1
ATOM 2313 C CA . PHE A 1 303 ? -23.313 -0.710 19.160 1.00 78.88 303 PHE A CA 1
ATOM 2314 C C . PHE A 1 303 ? -24.553 -0.979 20.018 1.00 78.88 303 PHE A C 1
ATOM 2316 O O . PHE A 1 303 ? -24.969 -0.087 20.766 1.00 78.88 303 PHE A O 1
ATOM 2323 N N . PRO A 1 304 ? -25.146 -2.186 19.953 1.00 77.25 304 PRO A N 1
ATOM 2324 C CA . PRO A 1 304 ? -26.268 -2.532 20.814 1.00 77.25 304 PRO A CA 1
ATOM 2325 C C . PRO A 1 304 ? -25.846 -2.512 22.287 1.00 77.25 304 PRO A C 1
ATOM 2327 O O . PRO A 1 304 ? -24.685 -2.785 22.620 1.00 77.25 304 PRO A O 1
ATOM 2330 N N . ALA A 1 305 ? -26.797 -2.228 23.179 1.00 72.12 305 ALA A N 1
ATOM 2331 C CA . ALA A 1 305 ? -26.576 -2.329 24.618 1.00 72.12 305 ALA A CA 1
ATOM 2332 C C . ALA A 1 305 ? -25.989 -3.705 24.969 1.00 72.12 305 ALA A C 1
ATOM 2334 O O . ALA A 1 305 ? -26.373 -4.714 24.378 1.00 72.12 305 ALA A O 1
ATOM 2335 N N . THR A 1 306 ? -25.069 -3.745 25.933 1.00 73.19 306 THR A N 1
ATOM 2336 C CA . THR A 1 306 ? -24.273 -4.916 26.356 1.00 73.19 306 THR A CA 1
ATOM 2337 C C . THR A 1 306 ? -23.143 -5.350 25.415 1.00 73.19 306 THR A C 1
ATOM 2339 O O . THR A 1 306 ? -22.443 -6.314 25.725 1.00 73.19 306 THR A O 1
ATOM 2342 N N . SER A 1 307 ? -22.891 -4.623 24.319 1.00 77.44 307 SER A N 1
ATOM 2343 C CA . SER A 1 307 ? -21.702 -4.855 23.484 1.00 77.44 307 SER A CA 1
ATOM 2344 C C . SER A 1 307 ? -20.415 -4.661 24.278 1.00 77.44 307 SER A C 1
ATOM 2346 O O . SER A 1 307 ? -20.302 -3.702 25.042 1.00 77.44 307 SER A O 1
ATOM 2348 N N . GLN A 1 308 ? -19.430 -5.525 24.039 1.00 76.56 308 GLN A N 1
ATOM 2349 C CA . GLN A 1 308 ? -18.067 -5.359 24.535 1.00 76.56 308 GLN A CA 1
ATOM 2350 C C . GLN A 1 308 ? -17.116 -5.104 23.371 1.00 76.56 308 GLN A C 1
ATOM 2352 O O . GLN A 1 308 ? -17.161 -5.806 22.361 1.00 76.56 308 GLN A O 1
ATOM 2357 N N . ILE A 1 309 ? -16.240 -4.120 23.531 1.00 73.00 309 ILE A N 1
ATOM 2358 C CA . ILE A 1 309 ? -15.153 -3.833 22.597 1.00 73.00 309 ILE A CA 1
ATOM 2359 C C . ILE A 1 309 ? -13.827 -3.939 23.339 1.00 73.00 309 ILE A C 1
ATOM 2361 O O . ILE A 1 309 ? -13.705 -3.504 24.484 1.00 73.00 309 ILE A O 1
ATOM 2365 N N . SER A 1 310 ? -12.832 -4.518 22.679 1.00 70.62 310 SER A N 1
ATOM 2366 C CA . SER A 1 310 ? -11.448 -4.489 23.136 1.00 70.62 310 SER A CA 1
ATOM 2367 C C . SER A 1 310 ? -10.648 -3.613 22.189 1.00 70.62 310 SER A C 1
ATOM 2369 O O . SER A 1 310 ? -10.806 -3.696 20.971 1.00 70.62 310 SER A O 1
ATOM 2371 N N . ILE A 1 311 ? -9.814 -2.754 22.755 1.00 66.31 311 ILE A N 1
ATOM 2372 C CA . ILE A 1 311 ? -8.979 -1.819 22.016 1.00 66.31 311 ILE A CA 1
ATOM 2373 C C . ILE A 1 311 ? -7.545 -2.120 22.375 1.00 66.31 311 ILE A C 1
ATOM 2375 O O . ILE A 1 311 ? -7.208 -2.150 23.553 1.00 66.31 311 ILE A O 1
ATOM 2379 N N . SER A 1 312 ? -6.704 -2.310 21.366 1.00 59.38 312 SER A N 1
ATOM 2380 C CA . SER A 1 312 ? -5.271 -2.526 21.529 1.00 59.38 312 SER A CA 1
ATOM 2381 C C . SER A 1 312 ? -4.481 -1.495 20.736 1.00 59.38 312 SER A C 1
ATOM 2383 O O . SER A 1 312 ? -4.817 -1.223 19.582 1.00 59.38 312 SER A O 1
ATOM 2385 N N . CYS A 1 313 ? -3.410 -0.961 21.319 1.00 53.72 313 CYS A N 1
ATOM 2386 C CA . CYS A 1 313 ? -2.486 -0.088 20.598 1.00 53.72 313 CYS A CA 1
ATOM 2387 C C . CYS A 1 313 ? -1.450 -0.924 19.843 1.00 53.72 313 CYS A C 1
ATOM 2389 O O . CYS A 1 313 ? -0.828 -1.814 20.427 1.00 53.72 313 CYS A O 1
ATOM 2391 N N . ASN A 1 314 ? -1.223 -0.601 18.567 1.00 49.28 314 ASN A N 1
ATOM 2392 C CA . ASN A 1 314 ? -0.008 -1.029 17.882 1.00 49.28 314 ASN A CA 1
ATOM 2393 C C . ASN A 1 314 ? 1.123 -0.057 18.258 1.00 49.28 314 ASN A C 1
ATOM 2395 O O . ASN A 1 314 ? 0.906 1.143 18.396 1.00 49.28 314 ASN A O 1
ATOM 2399 N N . TYR A 1 315 ? 2.313 -0.582 18.512 1.00 43.72 315 TYR A N 1
ATOM 2400 C CA . TYR A 1 315 ? 3.333 0.033 19.365 1.00 43.72 315 TYR A CA 1
ATOM 2401 C C . TYR A 1 315 ? 4.073 1.260 18.794 1.00 43.72 315 TYR A C 1
ATOM 2403 O O . TYR A 1 315 ? 5.087 1.661 19.368 1.00 43.72 315 TYR A O 1
ATOM 2411 N N . THR A 1 316 ? 3.623 1.878 17.701 1.00 39.41 316 THR A N 1
ATOM 2412 C CA . THR A 1 316 ? 4.513 2.733 16.897 1.00 39.41 316 THR A CA 1
ATOM 2413 C C . THR A 1 316 ? 4.108 4.186 16.691 1.00 39.41 316 THR A C 1
ATOM 2415 O O . THR A 1 316 ? 4.928 4.971 16.211 1.00 39.41 316 THR A O 1
ATOM 2418 N N . THR A 1 317 ? 2.965 4.643 17.201 1.00 37.94 317 THR A N 1
ATOM 2419 C CA . THR A 1 317 ? 2.586 6.064 17.104 1.00 37.94 317 THR A CA 1
ATOM 2420 C C . THR A 1 317 ? 2.304 6.694 18.475 1.00 37.94 317 THR A C 1
ATOM 2422 O O . THR A 1 317 ? 1.192 6.796 18.971 1.00 37.94 317 THR A O 1
ATOM 2425 N N . ARG A 1 318 ? 3.379 7.189 19.104 1.00 36.12 318 ARG A N 1
ATOM 2426 C CA . ARG A 1 318 ? 3.364 8.324 20.057 1.00 36.12 318 ARG A CA 1
ATOM 2427 C C . ARG A 1 318 ? 2.414 8.260 21.275 1.00 36.12 318 ARG A C 1
ATOM 2429 O O . ARG A 1 318 ? 1.843 9.282 21.646 1.00 36.12 318 ARG A O 1
ATOM 2436 N N . MET A 1 319 ? 2.362 7.159 22.022 1.00 35.59 319 MET A N 1
ATOM 2437 C CA . MET A 1 319 ? 1.859 7.204 23.411 1.00 35.59 319 MET A CA 1
ATOM 2438 C C . MET A 1 319 ? 2.998 7.162 24.431 1.00 35.59 319 MET A C 1
ATOM 2440 O O . MET A 1 319 ? 3.169 6.208 25.181 1.00 35.59 319 MET A O 1
ATOM 2444 N N . PHE A 1 320 ? 3.768 8.248 24.474 1.00 36.94 320 PHE A N 1
ATOM 2445 C CA . PHE A 1 320 ? 4.523 8.628 25.669 1.00 36.94 320 PHE A CA 1
ATOM 2446 C C . PHE A 1 320 ? 4.198 10.080 26.022 1.00 36.94 320 PHE A C 1
ATOM 2448 O O . PHE A 1 320 ? 5.073 10.943 26.044 1.00 36.94 320 PHE A O 1
ATOM 2455 N N . SER A 1 321 ? 2.928 10.372 26.304 1.00 35.88 321 SER A N 1
ATOM 2456 C CA . SER A 1 321 ? 2.635 11.485 27.203 1.00 35.88 321 SER A CA 1
ATOM 2457 C C . SER A 1 321 ? 3.030 11.023 28.605 1.00 35.88 321 SER A C 1
ATOM 2459 O O . SER A 1 321 ? 2.395 10.130 29.170 1.00 35.88 321 SER A O 1
ATOM 2461 N N . ARG A 1 322 ? 4.103 11.597 29.161 1.00 38.59 322 ARG A N 1
ATOM 2462 C CA . ARG A 1 322 ? 4.286 11.607 30.619 1.00 38.59 322 ARG A CA 1
ATOM 2463 C C . ARG A 1 322 ? 2.963 12.069 31.234 1.00 38.59 322 ARG A C 1
ATOM 2465 O O . ARG A 1 322 ? 2.411 13.061 30.772 1.00 38.59 322 ARG A O 1
ATOM 2472 N N . GLN A 1 323 ? 2.456 11.356 32.236 1.00 40.59 323 GLN A N 1
ATOM 2473 C CA . GLN A 1 323 ? 1.420 11.929 33.089 1.00 40.59 323 GLN A CA 1
ATOM 2474 C C . GLN A 1 323 ? 2.041 13.154 33.778 1.00 40.59 323 GLN A C 1
ATOM 2476 O O . GLN A 1 323 ? 3.129 13.055 34.351 1.00 40.59 323 GLN A O 1
ATOM 2481 N N . ASP A 1 324 ? 1.392 14.314 33.664 1.00 40.66 324 ASP A N 1
ATOM 2482 C CA . ASP A 1 324 ? 1.875 15.596 34.204 1.00 40.66 324 ASP A CA 1
ATOM 2483 C C . ASP A 1 324 ? 1.960 15.617 35.747 1.00 40.66 324 ASP A C 1
ATOM 2485 O O . ASP A 1 324 ? 2.455 16.576 36.335 1.00 40.66 324 ASP A O 1
ATOM 2489 N N . ASP A 1 325 ? 1.518 14.552 36.419 1.00 42.22 325 ASP A N 1
ATOM 2490 C CA . ASP A 1 325 ? 1.357 14.454 37.872 1.00 42.22 325 ASP A CA 1
ATOM 2491 C C . ASP A 1 325 ? 2.478 13.674 38.592 1.00 42.22 325 ASP A C 1
ATOM 2493 O O . ASP A 1 325 ? 2.419 13.460 39.803 1.00 42.22 325 ASP A O 1
ATOM 2497 N N . GLY A 1 326 ? 3.520 13.240 37.876 1.00 38.97 326 GLY A N 1
ATOM 2498 C CA . GLY A 1 326 ? 4.662 12.547 38.480 1.00 38.97 326 GLY A CA 1
ATOM 2499 C C . GLY A 1 326 ? 4.384 11.105 38.928 1.00 38.97 326 GLY A C 1
ATOM 2500 O O . GLY A 1 326 ? 5.232 10.513 39.605 1.00 38.97 326 GLY A O 1
ATOM 2501 N N . ARG A 1 327 ? 3.251 10.500 38.538 1.00 42.47 327 ARG A N 1
ATOM 2502 C CA . ARG A 1 327 ? 3.005 9.065 38.748 1.00 42.47 327 ARG A CA 1
ATOM 2503 C C . ARG A 1 327 ? 3.886 8.216 37.826 1.00 42.47 327 ARG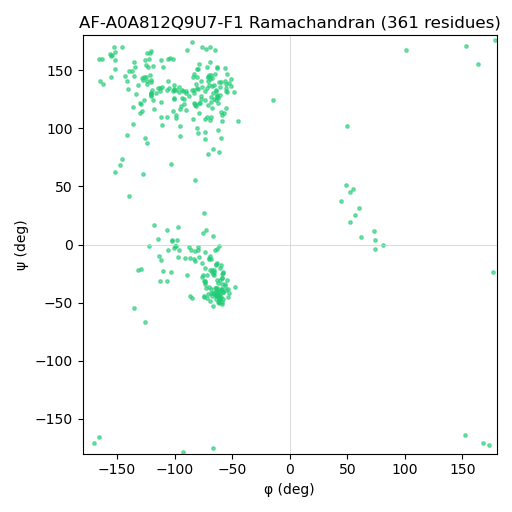 A C 1
ATOM 2505 O O . ARG A 1 327 ? 4.199 8.573 36.688 1.00 42.47 327 ARG A O 1
ATOM 2512 N N . LYS A 1 328 ? 4.335 7.067 38.341 1.00 37.56 328 LYS A N 1
ATOM 2513 C CA . LYS A 1 328 ? 5.132 6.097 37.580 1.00 37.56 328 LYS A CA 1
ATOM 2514 C C . LYS A 1 328 ? 4.240 5.408 36.548 1.00 37.56 328 LYS A C 1
ATOM 2516 O O . LYS A 1 328 ? 3.296 4.718 36.908 1.00 37.56 328 LYS A O 1
ATOM 2521 N N . TRP A 1 329 ? 4.601 5.549 35.277 1.00 44.69 329 TRP A N 1
ATOM 2522 C CA . TRP A 1 329 ? 4.075 4.738 34.183 1.00 44.69 329 TRP A CA 1
ATOM 2523 C C . TRP A 1 329 ? 4.390 3.254 34.442 1.00 44.69 329 TRP A C 1
ATOM 2525 O O . TRP A 1 329 ? 5.561 2.872 34.442 1.00 44.69 329 TRP A O 1
ATOM 2535 N N . GLU A 1 330 ? 3.369 2.418 34.660 1.00 41.31 330 GLU A N 1
ATOM 2536 C CA . GLU A 1 330 ? 3.512 0.961 34.880 1.00 41.31 330 GLU A CA 1
ATOM 2537 C C . GLU A 1 330 ? 3.819 0.168 33.592 1.00 41.31 330 GLU A C 1
ATOM 2539 O O . GLU A 1 330 ? 3.836 -1.060 33.590 1.00 41.31 330 GLU A O 1
ATOM 2544 N N . GLY A 1 331 ? 4.122 0.860 32.494 1.00 41.06 331 GLY A N 1
ATOM 2545 C CA . GLY A 1 331 ? 4.412 0.256 31.199 1.00 41.06 331 GLY A CA 1
ATOM 2546 C C . GLY A 1 331 ? 3.220 0.319 30.238 1.00 41.06 331 GLY A C 1
ATOM 2547 O O . GLY A 1 331 ? 2.107 0.676 30.625 1.00 41.06 331 GLY A O 1
ATOM 2548 N N . PRO A 1 332 ? 3.451 0.030 28.948 1.00 44.91 332 PRO A N 1
ATOM 2549 C CA . PRO A 1 332 ? 2.411 0.077 27.929 1.00 44.91 332 PRO A CA 1
ATOM 2550 C C . PRO A 1 332 ? 1.411 -1.064 28.154 1.00 44.91 332 PRO A C 1
ATOM 2552 O O . PRO A 1 332 ? 1.719 -2.226 27.883 1.00 44.91 332 PRO A O 1
ATOM 2555 N N . ARG A 1 333 ? 0.205 -0.743 28.639 1.00 51.75 333 ARG A N 1
ATOM 2556 C CA . ARG A 1 333 ? -0.917 -1.691 28.594 1.00 51.75 333 ARG A CA 1
ATOM 2557 C C . ARG A 1 333 ? -1.249 -1.985 27.132 1.00 51.75 333 ARG A C 1
ATOM 2559 O O . ARG A 1 333 ? -1.440 -1.065 26.342 1.00 51.75 333 ARG A O 1
ATOM 2566 N N . GLN A 1 334 ? -1.297 -3.269 26.785 1.00 53.28 334 GLN A N 1
ATOM 2567 C CA . GLN A 1 334 ? -1.507 -3.725 25.407 1.00 53.28 334 GLN A CA 1
ATOM 2568 C C . GLN A 1 334 ? -2.951 -3.579 24.939 1.00 53.28 334 GLN A C 1
ATOM 2570 O O . GLN A 1 334 ? -3.184 -3.463 23.739 1.00 53.28 334 GLN A O 1
ATOM 2575 N N . SER A 1 335 ? -3.914 -3.589 25.865 1.00 59.62 335 SER A N 1
ATOM 2576 C CA . SER A 1 335 ? -5.327 -3.439 25.536 1.00 59.62 335 SER A CA 1
ATOM 2577 C C . SER A 1 335 ? -6.167 -2.904 26.699 1.00 59.62 335 SER A C 1
ATOM 2579 O O . SER A 1 335 ? -5.717 -2.921 27.845 1.00 59.62 335 SER A O 1
ATOM 2581 N N . ALA A 1 336 ? -7.373 -2.430 26.383 1.00 62.72 336 ALA A N 1
ATOM 2582 C CA . ALA A 1 336 ? -8.435 -2.060 27.317 1.00 62.72 336 ALA A CA 1
ATOM 2583 C C . ALA A 1 336 ? -9.791 -2.578 26.810 1.00 62.72 336 ALA A C 1
ATOM 2585 O O . ALA A 1 336 ? -10.001 -2.691 25.600 1.00 62.72 336 ALA A O 1
ATOM 2586 N N . ILE A 1 337 ? -10.709 -2.895 27.727 1.00 70.06 337 ILE A N 1
ATOM 2587 C CA . ILE A 1 337 ? -12.053 -3.403 27.409 1.00 70.06 337 ILE A CA 1
ATOM 2588 C C . ILE A 1 337 ? -13.109 -2.379 27.842 1.00 70.06 337 ILE A C 1
ATOM 2590 O O . ILE A 1 337 ? -13.060 -1.859 28.958 1.00 70.06 337 ILE A O 1
ATOM 2594 N N . PHE A 1 338 ? -14.081 -2.119 26.966 1.00 70.88 338 PHE A N 1
ATOM 2595 C CA . PHE A 1 338 ? -15.229 -1.248 27.218 1.00 70.88 338 PHE A CA 1
ATOM 2596 C C . PHE A 1 338 ? -16.533 -1.997 26.965 1.00 70.88 338 PHE A C 1
ATOM 2598 O O . PHE A 1 338 ? -16.632 -2.798 26.039 1.00 70.88 338 PHE A O 1
ATOM 2605 N N . THR A 1 339 ? -17.544 -1.705 27.776 1.00 78.50 339 THR A N 1
ATOM 2606 C CA . THR A 1 339 ? -18.891 -2.269 27.687 1.00 78.50 339 THR A CA 1
ATOM 2607 C C . THR A 1 339 ? -19.904 -1.149 27.480 1.00 78.50 339 THR A C 1
ATOM 2609 O O . THR A 1 339 ? -19.899 -0.166 28.215 1.00 78.50 339 THR A O 1
ATOM 2612 N N . CYS A 1 340 ? -20.785 -1.293 26.496 1.00 73.81 340 CYS A N 1
ATOM 2613 C CA . CYS A 1 340 ? -21.882 -0.363 26.242 1.00 73.81 340 CYS A CA 1
ATOM 2614 C C . CYS A 1 340 ? -23.028 -0.629 27.235 1.00 73.81 340 CYS A C 1
ATOM 2616 O O . CYS A 1 340 ? -23.657 -1.688 27.203 1.00 73.81 340 CYS A O 1
ATOM 2618 N N . VAL A 1 341 ? -23.292 0.320 28.134 1.00 73.44 341 VAL A N 1
ATOM 2619 C CA . VAL A 1 341 ? -24.323 0.249 29.177 1.00 73.44 341 VAL A CA 1
ATOM 2620 C C . VAL A 1 341 ? -25.181 1.508 29.097 1.00 73.44 341 VAL A C 1
ATOM 2622 O O . VAL A 1 341 ? -24.690 2.608 29.331 1.00 73.44 341 VAL A O 1
ATOM 2625 N N . SER A 1 342 ? -26.465 1.346 28.764 1.00 73.12 342 SER A N 1
ATOM 2626 C CA . SER A 1 342 ? -27.464 2.427 28.763 1.00 73.12 342 SER A CA 1
ATOM 2627 C C . SER A 1 342 ? -27.008 3.699 28.030 1.00 73.12 342 SER A C 1
ATOM 2629 O O . SER A 1 342 ? -27.037 4.791 28.591 1.00 73.12 342 SER A O 1
ATOM 2631 N N . GLY A 1 343 ? -26.537 3.557 26.789 1.00 67.50 343 GLY A N 1
ATOM 2632 C CA . GLY A 1 343 ? -26.080 4.690 25.977 1.00 67.50 343 GLY A CA 1
ATOM 2633 C C . GLY A 1 343 ? -24.661 5.193 26.273 1.00 67.50 343 GLY A C 1
ATOM 2634 O O . GLY A 1 343 ? -24.197 6.117 25.609 1.00 67.50 343 GLY A O 1
ATOM 2635 N N . GLN A 1 344 ? -23.940 4.597 27.230 1.00 69.19 344 GLN A N 1
ATOM 2636 C CA . GLN A 1 344 ? -22.586 5.016 27.606 1.00 69.19 344 GLN A CA 1
ATOM 2637 C C . GLN A 1 344 ? -21.578 3.865 27.564 1.00 69.19 344 GLN A C 1
ATOM 2639 O O . GLN A 1 344 ? -21.885 2.728 27.914 1.00 69.19 344 GLN A O 1
ATOM 2644 N N . TRP A 1 345 ? -20.342 4.165 27.164 1.00 70.38 345 TRP A N 1
ATOM 2645 C CA . TRP A 1 345 ? -19.229 3.223 27.277 1.00 70.38 345 TRP A CA 1
ATOM 2646 C C . TRP A 1 345 ? -18.652 3.251 28.687 1.00 70.38 345 TRP A C 1
ATOM 2648 O O . TRP A 1 345 ? -18.159 4.278 29.148 1.00 70.38 345 TRP A O 1
ATOM 2658 N N . VAL A 1 346 ? -18.681 2.102 29.352 1.00 68.19 346 VAL A N 1
ATOM 2659 C CA . VAL A 1 346 ? -18.109 1.882 30.680 1.00 68.19 346 VAL A CA 1
ATOM 2660 C C . VAL A 1 346 ? -16.915 0.945 30.534 1.00 68.19 346 VAL A C 1
ATOM 2662 O O . VAL A 1 346 ? -17.051 -0.158 30.010 1.00 68.19 346 VAL A O 1
ATOM 2665 N N . GLY A 1 347 ? -15.734 1.366 30.974 1.00 67.56 347 GLY A N 1
ATOM 2666 C CA . GLY A 1 347 ? -14.511 0.573 30.852 1.00 67.56 347 GLY A CA 1
ATOM 2667 C C . GLY A 1 347 ? -13.384 1.102 31.729 1.00 67.56 347 GLY A C 1
ATOM 2668 O O . GLY A 1 347 ? -13.608 1.904 32.635 1.00 67.56 347 GLY A O 1
ATOM 2669 N N . GLU A 1 348 ? -12.168 0.631 31.470 1.00 57.84 348 GLU A N 1
ATOM 2670 C CA . GLU A 1 348 ? -10.987 1.013 32.248 1.00 57.84 348 GLU A CA 1
ATOM 2671 C C . GLU A 1 348 ? -10.631 2.503 32.089 1.00 57.84 348 GLU A C 1
ATOM 2673 O O . GLU A 1 348 ? -10.615 3.050 30.984 1.00 57.84 348 GLU A O 1
ATOM 2678 N N . LEU A 1 349 ? -10.290 3.161 33.204 1.00 51.31 349 LEU A N 1
ATOM 2679 C CA . LEU A 1 349 ? -9.822 4.550 33.218 1.00 51.31 349 LEU A CA 1
ATOM 2680 C C . LEU A 1 349 ? -8.431 4.653 32.564 1.00 51.31 349 LEU A C 1
ATOM 2682 O O . LEU A 1 349 ? -7.499 3.952 32.959 1.00 51.31 349 LEU A O 1
ATOM 2686 N N . GLY A 1 350 ? -8.267 5.544 31.581 1.00 54.00 350 GLY A N 1
ATOM 2687 C CA . GLY A 1 350 ? -6.994 5.753 30.882 1.00 54.00 350 GLY A CA 1
ATOM 2688 C C . GLY A 1 350 ? -7.100 6.705 29.680 1.00 54.00 350 GLY A C 1
ATOM 2689 O O . GLY A 1 350 ? -8.161 7.287 29.457 1.00 54.00 350 GLY A O 1
ATOM 2690 N N . PRO A 1 351 ? -6.029 6.860 28.874 1.00 50.59 351 PRO A N 1
ATOM 2691 C CA . PRO A 1 351 ? -5.987 7.746 27.697 1.00 50.59 351 PRO A CA 1
ATOM 2692 C C . PRO A 1 351 ? -6.916 7.327 26.535 1.00 50.59 351 PRO A C 1
ATOM 2694 O O . PRO A 1 351 ? -6.899 7.932 25.468 1.00 50.59 351 PRO A O 1
ATOM 2697 N N . TRP A 1 352 ? -7.770 6.324 26.734 1.00 53.44 352 TRP A N 1
ATOM 2698 C CA . TRP A 1 352 ? -8.716 5.751 25.772 1.00 53.44 352 TRP A CA 1
ATOM 2699 C C . TRP A 1 352 ? -9.947 6.642 25.495 1.00 53.44 352 TRP A C 1
ATOM 2701 O O . TRP A 1 352 ? -11.018 6.155 25.147 1.00 53.44 352 TRP A O 1
ATOM 2711 N N . GLN A 1 353 ? -9.821 7.961 25.646 1.00 48.94 353 GLN A N 1
ATOM 2712 C CA . GLN A 1 353 ? -10.936 8.918 25.590 1.00 48.94 353 GLN A CA 1
ATOM 2713 C C . GLN A 1 353 ? -11.630 8.985 24.213 1.00 48.94 353 GLN A C 1
ATOM 2715 O O . GLN A 1 353 ? -12.778 9.414 24.125 1.00 48.94 353 GLN A O 1
ATOM 2720 N N . TYR A 1 354 ? -10.985 8.493 23.150 1.00 51.66 354 TYR A N 1
ATOM 2721 C CA . TYR A 1 354 ? -11.534 8.459 21.787 1.00 51.66 354 TYR A CA 1
ATOM 2722 C C . TYR A 1 354 ? -12.681 7.452 21.592 1.00 51.66 354 TYR A C 1
ATOM 2724 O O . TYR A 1 354 ? -13.403 7.535 20.601 1.00 51.66 354 TYR A O 1
ATOM 2732 N N . VAL A 1 355 ? -12.900 6.540 22.547 1.00 54.56 355 VAL A N 1
ATOM 2733 C CA . VAL A 1 355 ? -14.048 5.611 22.542 1.00 54.56 355 VAL A CA 1
ATOM 2734 C C . VAL A 1 355 ? -15.378 6.342 22.702 1.00 54.56 355 VAL A C 1
ATOM 2736 O O . VAL A 1 355 ? -16.404 5.855 22.237 1.00 54.56 355 VAL A O 1
ATOM 2739 N N . GLY A 1 356 ? -15.364 7.548 23.281 1.00 50.41 356 GLY A N 1
ATOM 2740 C CA . GLY A 1 356 ? -16.546 8.405 23.369 1.00 50.41 356 GLY A CA 1
ATOM 2741 C C . GLY A 1 356 ? -17.148 8.782 22.008 1.00 50.41 356 GLY A C 1
ATOM 2742 O O . GLY A 1 356 ? -18.312 9.164 21.959 1.00 50.41 356 GLY A O 1
ATOM 2743 N N . ASN A 1 357 ? -16.400 8.630 20.908 1.00 56.19 357 ASN A N 1
ATOM 2744 C CA . ASN A 1 357 ? -16.907 8.858 19.552 1.00 56.19 357 ASN A CA 1
ATOM 2745 C C . ASN A 1 357 ? -17.755 7.691 19.018 1.00 56.19 357 ASN A C 1
ATOM 2747 O O . ASN A 1 357 ? -18.391 7.824 17.974 1.00 56.19 357 ASN A O 1
ATOM 2751 N N . LEU A 1 358 ? -17.761 6.540 19.696 1.00 66.44 358 LEU A N 1
ATOM 2752 C CA . LEU A 1 358 ? -18.558 5.388 19.292 1.00 66.44 358 LEU A CA 1
ATOM 2753 C C . LEU A 1 358 ? -19.956 5.496 19.896 1.00 66.44 358 LEU A C 1
ATOM 2755 O O . LEU A 1 358 ? -20.103 5.637 21.109 1.00 66.44 358 LEU A O 1
ATOM 2759 N N . SER A 1 359 ? -20.997 5.378 19.074 1.00 69.94 359 SER A N 1
ATOM 2760 C CA . SER A 1 359 ? -22.373 5.468 19.571 1.00 69.94 359 SER A CA 1
ATOM 2761 C C . SER A 1 359 ? -22.791 4.160 20.248 1.00 69.94 359 SER A C 1
ATOM 2763 O O . SER A 1 359 ? -22.768 3.092 19.634 1.00 69.94 359 SER A O 1
ATOM 2765 N N . CYS A 1 360 ? -23.179 4.246 21.519 1.00 70.75 360 CYS A N 1
ATOM 2766 C CA . CYS A 1 360 ? -23.759 3.155 22.298 1.00 70.75 360 CYS A CA 1
ATOM 2767 C C . CYS A 1 360 ? -25.283 3.337 22.342 1.00 70.75 360 CYS A C 1
ATOM 2769 O O . CYS A 1 360 ? -25.766 4.442 22.576 1.00 70.75 360 CYS A O 1
ATOM 2771 N N . GLN A 1 361 ? -26.046 2.275 22.085 1.00 75.81 361 GLN A N 1
ATOM 2772 C CA . GLN A 1 361 ? -27.507 2.339 22.082 1.00 75.81 361 GLN A CA 1
ATOM 2773 C C . GLN A 1 361 ? -28.066 2.380 23.518 1.00 75.81 361 GLN A C 1
ATOM 2775 O O . GLN A 1 361 ? -27.642 1.607 24.382 1.00 75.81 361 GLN A O 1
ATOM 2780 N N . GLU A 1 362 ? -29.041 3.259 23.772 1.00 68.75 362 GLU A N 1
ATOM 2781 C CA . GLU A 1 362 ? -29.855 3.222 24.996 1.00 68.75 362 GLU A CA 1
ATOM 2782 C C . GLU A 1 362 ? -30.826 2.034 24.947 1.00 68.75 362 GLU A C 1
ATOM 2784 O O . GLU A 1 362 ? -31.444 1.764 23.914 1.00 68.75 362 GLU A O 1
ATOM 2789 N N . SER A 1 363 ? -30.914 1.293 26.053 1.00 57.19 363 SER A N 1
ATOM 2790 C CA . SER A 1 363 ? -31.751 0.093 26.193 1.00 57.19 363 SER A CA 1
ATOM 2791 C C . SER A 1 363 ? -33.170 0.400 26.634 1.00 57.19 363 SER A C 1
ATOM 2793 O O . SER A 1 363 ? -33.280 1.189 27.602 1.00 57.19 363 SER A O 1
#

Secondary structure (DSSP, 8-state):
-PPPGGGTTPEEEEE--SGGGGS--BTTB----SEEEEEE-TTHHHHHHHHS-EEEEEEE-HHHHT-SS-SSPPPSEEEEEE---------S-----B----SS-SS-S--TTSB--GGGTTSTTS-HHHHTT--BSSBBTBB--PPEEEEEESEE--GGGEEEEESS--HHHHHHHHHT-TT--EEEEETTTTEEEEES--S--EE--TT--EEEEEPPPSS-EEEBS-HHHHIIIIIHHHHHTT---SSPPBTTHHHHHHHHHHHHHHSS--SEE----EEETTSHHHHHHHTB-PPPSSBPTT-EEEEE--TTS------TT---------EEEEEEETTEEEE--SS-GGGGGSPBPP-

Radius of gyration: 31.84 Å; Cα contacts (8 Å, |Δi|>4): 658; chains: 1; bounding box: 68×38×100 Å

Sequence (363 aa):
MQLPKACENASWLLVHTNASDFKKGSMEAPEYYGNAVACTGRDVVANALENGYEEFELEFLPAELNDTAVLQKPKALQPAVLKPFVRSCSLTASSTAVFGTLEDPEHFSLHPCECFGEAHSQTSPVLQSSDLKVPSSSGYNVGKVQDQQIFSGPYTCEDTAVLSQSFDTTLSNCASGCHANASCAFYQFCATSETCTLFERCEFVQRLAVQMVNDLYGIAPQGDFCRIADPDKCWKEIRRRSYLSLTPSDVPRCLFEDQYNACDALQQISGVEAGTCSRCEYINASSEYATKGMQKVPLPAMFPATSQISISCNYTTRMFSRQDDGRKWEGPRQSAIFTCVSGQWVGELGPWQYVGNLSCQES

pLDDT: mean 75.35, std 18.79, range [32.88, 98.44]

Nearest PDB structures (foldseek):
  2yil-assembly1_A  TM=6.968E-01  e=5.059E-02  Sarcocystis muris
  4a5v-assembly1_A  TM=6.627E-01  e=5.059E-02  Toxoplasma gondii RH
  6ryv-assembly1_A  TM=5.414E-01  e=5.355E-02  Colletotrichum graminicola M1.001
  6ryx-assembly1_A  TM=5.332E-01  e=5.668E-02  Colletotrichum graminicola M1.001
  6ryw-assembly1_A  TM=5.201E-01  e=1.187E-01  Colletotrichum graminicola M1.001

Solvent-accessible surface area (backbone atoms only — not comparable to full-atom values): 21127 Å² total; per-residue (Å²): 133,87,76,60,82,81,51,79,71,36,40,72,43,60,52,70,88,53,88,68,37,73,72,58,62,56,101,85,51,82,54,77,47,50,53,76,43,30,29,27,64,63,54,51,65,59,45,9,68,75,66,59,37,32,79,47,58,36,39,44,39,74,68,60,58,65,48,84,85,54,94,70,69,65,54,63,66,37,85,43,72,48,60,70,79,74,78,79,70,77,76,76,69,86,75,87,76,48,61,41,67,91,87,78,89,86,65,67,22,58,52,40,70,25,21,47,17,71,71,29,48,89,32,75,66,34,37,68,75,36,50,78,60,44,21,79,70,83,44,74,33,24,14,65,69,74,68,40,67,46,33,40,16,25,51,43,58,46,76,91,28,56,73,48,76,49,64,87,50,49,68,69,56,41,50,52,56,28,74,73,32,93,63,41,36,30,39,33,35,24,78,92,67,22,32,30,39,32,15,50,52,60,93,44,72,42,79,54,65,88,84,46,55,26,38,34,30,38,56,67,70,96,62,46,27,15,33,26,22,22,34,67,58,23,38,67,72,44,53,51,47,22,70,74,65,76,42,86,63,93,66,77,76,36,61,64,42,70,51,33,51,44,43,51,49,50,40,64,73,64,76,46,84,71,51,49,64,40,64,55,50,34,33,54,35,86,37,70,66,29,47,55,28,34,61,23,33,64,58,72,81,58,41,57,54,72,40,73,49,77,50,64,71,76,97,80,75,85,86,75,75,74,62,94,80,76,65,83,81,90,64,86,73,60,61,49,54,34,34,21,52,73,42,34,80,49,58,75,90,66,93,67,65,73,59,76,76,57,45,33,33,69,117